Protein AF-A0A7S1C193-F1 (afdb_monomer_lite)

Radius of gyration: 53.19 Å; chains: 1; bounding box: 108×64×174 Å

Organism: NCBI:txid1486930

Foldseek 3Di:
DDDDDDDDDDDDDDDDDDDDPDDPVVVVVVVVVVVVVVVVVVVVVVVVVVVVVVVVVVVVVVVVVVVVVVVVVVVVVVVVVVVVVVVVVVVVVVVVVVVLVVLCCVFPVVVVVVLLVVVVVVDDPVNVVVVVVVLVVLVVVQCPDPVHDDPPDDPVVRHDPCVVVVPPDDDDDDPIVNVVCCQQVVVVVVVCVVPVVCNVVVVVVPTDRDDDPPVVVPPVVVCDDPVNPDPVPDDDPDPVVVVVVCVVPPDPDPPPVPPQPDDPVSVCVVPVPPDDDDDDPPPPPVPDPPDDDPDDDDDDDDDDDDDDD

InterPro domains:
  IPR040046 Protein FAM228 [PF28229] (58-194)
  IPR040046 Protein FAM228 [PTHR28584] (50-278)

Sequence (309 aa):
TRRSPKGKTARPGAGGGAGGSVSADARSKDRHRKFLAKRAEEQEAARLALKEKIVARKRAKDLEFETMYRNLVDGHELTNRVTAMLDMFEAQDKARAEERFNDWEAEVFMPIAKGISKKLTAKSHSEIVKERNADYEKFLAQTNNTAGLFLDIVHTEDYDPFEGARRVVKVKTDPRKDPIKRVITKTEDEKCMIDPSVRKSLAAMRGGRETLDVKMWHTGKIESTPHGHFAAMMQDPTPAEVEKAAKMTASRIPLDHYNIARGAEALLSEYPAGKRTVGQIRERIIADGGKPPPATARSTHAPPPGPES

pLDDT: mean 73.44, std 17.9, range [35.12, 97.44]

Secondary structure (DSSP, 8-state):
----------PPP----------HHHHHHHHHHHHHHHHHHHHHHHHHHHHHHHHHHHHHHHHHHHHHHHHHHHHHHHHHHHHHHHHHHHHHHHHHHHHHHHHHIIIIIHHHHHHHHHHHHHS-HHHHHHHHHHHHHHHHHHHTSTT---SSS--TTT--TTHHHHTS---PPPS---TTTHHHHHHHHHHHHH-TTHHHHHHHS-SS--PPPHHHHHSSGGGGSTT--STTTSPPPPHHHHHHHHHHH--SS---TT----SHHHHHHHSPPP-------SSHHHHS-S-PPP-------PPPPPP--

Structure (mmCIF, N/CA/C/O backbone):
data_AF-A0A7S1C193-F1
#
_entry.id   AF-A0A7S1C193-F1
#
loop_
_atom_site.group_PDB
_atom_site.id
_atom_site.type_symbol
_atom_site.label_atom_id
_atom_site.label_alt_id
_atom_site.label_comp_id
_atom_site.label_asym_id
_atom_site.label_entity_id
_atom_site.label_seq_id
_atom_site.pdbx_PDB_ins_code
_atom_site.Cartn_x
_atom_site.Cartn_y
_atom_site.Cartn_z
_atom_site.occupancy
_atom_site.B_iso_or_equiv
_atom_site.auth_seq_id
_atom_site.auth_comp_id
_atom_site.auth_asym_id
_atom_site.auth_atom_id
_atom_site.pdbx_PDB_model_num
ATOM 1 N N . THR A 1 1 ? 44.950 -23.293 -56.508 1.00 48.78 1 THR A N 1
ATOM 2 C CA . THR A 1 1 ? 44.420 -24.312 -57.443 1.00 48.78 1 THR A CA 1
ATOM 3 C C . THR A 1 1 ? 43.659 -23.656 -58.588 1.00 48.78 1 THR A C 1
ATOM 5 O O . THR A 1 1 ? 42.480 -23.384 -58.441 1.00 48.78 1 THR A O 1
ATOM 8 N N . ARG A 1 2 ? 44.303 -23.397 -59.737 1.00 41.84 2 ARG A N 1
ATOM 9 C CA . ARG A 1 2 ? 43.682 -23.516 -61.076 1.00 41.84 2 ARG A CA 1
ATOM 10 C C . ARG A 1 2 ? 44.726 -23.297 -62.175 1.00 41.84 2 ARG A C 1
ATOM 12 O O . ARG A 1 2 ? 45.496 -22.347 -62.134 1.00 41.84 2 ARG A O 1
ATOM 19 N N . ARG A 1 3 ? 44.759 -24.252 -63.102 1.00 38.75 3 ARG A N 1
ATOM 20 C CA . ARG A 1 3 ? 45.638 -24.381 -64.270 1.00 38.75 3 ARG A CA 1
ATOM 21 C C . ARG A 1 3 ? 45.075 -23.616 -65.482 1.00 38.75 3 ARG A C 1
ATOM 23 O O . ARG A 1 3 ? 43.878 -23.722 -65.704 1.00 38.75 3 ARG A O 1
ATOM 30 N N . SER A 1 4 ? 45.992 -23.057 -66.293 1.00 41.69 4 SER A N 1
ATOM 31 C CA . SER A 1 4 ? 46.049 -23.052 -67.784 1.00 41.69 4 SER A CA 1
ATOM 32 C C . SER A 1 4 ? 44.939 -22.334 -68.600 1.00 41.69 4 SER A C 1
ATOM 34 O O . SER A 1 4 ? 43.817 -22.253 -68.120 1.00 41.69 4 SER A O 1
ATOM 36 N N . PRO A 1 5 ? 45.222 -21.810 -69.829 1.00 54.56 5 PRO A N 1
ATOM 37 C CA . PRO A 1 5 ? 45.993 -22.480 -70.887 1.00 54.56 5 PRO A CA 1
ATOM 38 C C . PRO A 1 5 ? 47.090 -21.688 -71.621 1.00 54.56 5 PRO A C 1
ATOM 40 O O . PRO A 1 5 ? 47.136 -20.465 -71.676 1.00 54.56 5 PRO A O 1
ATOM 43 N N . LYS A 1 6 ? 47.983 -22.495 -72.210 1.00 48.97 6 LYS A N 1
ATOM 44 C CA . LYS A 1 6 ? 49.002 -22.152 -73.202 1.00 48.97 6 LYS A CA 1
ATOM 45 C C . LYS A 1 6 ? 48.324 -21.746 -74.517 1.00 48.97 6 LYS A C 1
ATOM 47 O O . LYS A 1 6 ? 47.577 -22.546 -75.072 1.00 48.97 6 LYS A O 1
ATOM 52 N N . GLY A 1 7 ? 48.663 -20.573 -75.044 1.00 40.12 7 GLY A N 1
ATOM 53 C CA . GLY A 1 7 ? 48.390 -20.173 -76.426 1.00 40.12 7 GLY A CA 1
ATOM 54 C C . GLY A 1 7 ? 49.693 -20.101 -77.223 1.00 40.12 7 GLY A C 1
ATOM 55 O O . GLY A 1 7 ? 50.550 -19.272 -76.935 1.00 40.12 7 GLY A O 1
ATOM 56 N N . LYS A 1 8 ? 49.854 -21.004 -78.197 1.00 48.84 8 LYS A N 1
ATOM 57 C CA . LYS A 1 8 ? 50.822 -20.914 -79.301 1.00 48.84 8 LYS A CA 1
ATOM 58 C C . LYS A 1 8 ? 50.207 -20.034 -80.391 1.00 48.84 8 LYS A C 1
ATOM 60 O O . LYS A 1 8 ? 49.143 -20.412 -80.856 1.00 48.84 8 LYS A O 1
ATOM 65 N N . THR A 1 9 ? 50.908 -19.017 -80.896 1.00 44.62 9 THR A N 1
ATOM 66 C CA . THR A 1 9 ? 50.732 -18.527 -82.280 1.00 44.62 9 THR A CA 1
ATOM 67 C C . THR A 1 9 ? 51.966 -17.764 -82.775 1.00 44.62 9 THR A C 1
ATOM 69 O O . THR A 1 9 ? 52.400 -16.804 -82.152 1.00 44.62 9 THR A O 1
ATOM 72 N N . ALA A 1 10 ? 52.463 -18.223 -83.926 1.00 40.47 10 ALA A N 1
ATOM 73 C CA . ALA A 1 10 ? 53.078 -17.480 -85.029 1.00 40.47 10 ALA A CA 1
ATOM 74 C C . ALA A 1 10 ? 54.321 -16.589 -84.790 1.00 40.47 10 ALA A C 1
ATOM 76 O O . ALA A 1 10 ? 54.253 -15.446 -84.351 1.00 40.47 10 ALA A O 1
ATOM 77 N N . ARG A 1 11 ? 55.457 -17.106 -85.278 1.00 45.12 11 ARG A N 1
ATOM 78 C CA . ARG A 1 11 ? 56.572 -16.347 -85.871 1.00 45.12 11 ARG A CA 1
ATOM 79 C C . ARG A 1 11 ? 56.056 -15.510 -87.061 1.00 45.12 11 ARG A C 1
ATOM 81 O O . ARG A 1 11 ? 55.467 -16.117 -87.956 1.00 45.12 11 ARG A O 1
ATOM 88 N N . PRO A 1 12 ? 56.348 -14.203 -87.162 1.00 45.34 12 PRO A N 1
ATOM 89 C CA . PRO A 1 12 ? 56.353 -13.499 -88.433 1.00 45.34 12 PRO A CA 1
ATOM 90 C C . PRO A 1 12 ? 57.776 -13.390 -88.989 1.00 45.34 12 PRO A C 1
ATOM 92 O O . PRO A 1 12 ? 58.771 -13.402 -88.260 1.00 45.34 12 PRO A O 1
ATOM 95 N N . GLY A 1 13 ? 57.828 -13.366 -90.316 1.00 39.41 13 GLY A N 1
ATOM 96 C CA . GLY A 1 13 ? 59.018 -13.494 -91.136 1.00 39.41 13 GLY A CA 1
ATOM 97 C C . GLY A 1 13 ? 60.018 -12.355 -90.980 1.00 39.41 13 GLY A C 1
ATOM 98 O O . GLY A 1 13 ? 59.686 -11.218 -90.648 1.00 39.41 13 GLY A O 1
ATOM 99 N N . ALA A 1 14 ? 61.263 -12.711 -91.278 1.00 44.53 14 ALA A N 1
ATOM 100 C CA . ALA A 1 14 ? 62.325 -11.787 -91.606 1.00 44.53 14 ALA A CA 1
ATOM 101 C C . ALA A 1 14 ? 61.912 -10.957 -92.832 1.00 44.53 14 ALA A C 1
ATOM 103 O O . ALA A 1 14 ? 61.764 -11.488 -93.929 1.00 44.53 14 ALA A O 1
ATOM 104 N N . GLY A 1 15 ? 61.720 -9.658 -92.619 1.00 38.06 15 GLY A N 1
ATOM 105 C CA . GLY A 1 15 ? 61.607 -8.649 -93.661 1.00 38.06 15 GLY A CA 1
ATOM 106 C C . GLY A 1 15 ? 62.720 -7.635 -93.452 1.00 38.06 15 GLY A C 1
ATOM 107 O O . GLY A 1 15 ? 62.671 -6.843 -92.514 1.00 38.06 15 GLY A O 1
ATOM 108 N N . GLY A 1 16 ? 63.751 -7.715 -94.292 1.00 41.59 16 GLY A N 1
ATOM 109 C CA . GLY A 1 16 ? 64.777 -6.691 -94.399 1.00 41.59 16 GLY A CA 1
ATOM 110 C C . GLY A 1 16 ? 64.162 -5.405 -94.943 1.00 41.59 16 GLY A C 1
ATOM 111 O O . GLY A 1 16 ? 63.522 -5.412 -95.989 1.00 41.59 16 GLY A O 1
ATOM 112 N N . GLY A 1 17 ? 64.361 -4.311 -94.217 1.00 35.12 17 GLY A N 1
ATOM 113 C CA . GLY A 1 17 ? 63.990 -2.965 -94.626 1.00 35.12 17 GLY A CA 1
ATOM 114 C C . GLY A 1 17 ? 65.049 -2.002 -94.116 1.00 35.12 17 GLY A C 1
ATOM 115 O O . GLY A 1 17 ? 65.175 -1.785 -92.912 1.00 35.12 17 GLY A O 1
ATOM 116 N N . ALA A 1 18 ? 65.855 -1.495 -95.043 1.00 42.09 18 ALA A N 1
ATOM 117 C CA . ALA A 1 18 ? 66.849 -0.463 -94.814 1.00 42.09 18 ALA A CA 1
ATOM 118 C C . ALA A 1 18 ? 66.186 0.826 -94.295 1.00 42.09 18 ALA A C 1
ATOM 120 O O . ALA A 1 18 ? 65.171 1.261 -94.834 1.00 42.09 18 ALA A O 1
ATOM 121 N N . GLY A 1 19 ? 66.777 1.451 -93.272 1.00 36.44 19 GLY A N 1
ATOM 122 C CA . GLY A 1 19 ? 66.378 2.789 -92.829 1.00 36.44 19 GLY A CA 1
ATOM 123 C C . GLY A 1 19 ? 66.817 3.138 -91.407 1.00 36.44 19 GLY A C 1
ATOM 124 O O . GLY A 1 19 ? 66.186 2.727 -90.440 1.00 36.44 19 GLY A O 1
ATOM 125 N N . GLY A 1 20 ? 67.870 3.951 -91.284 1.00 39.88 20 GLY A N 1
ATOM 126 C CA . GLY A 1 20 ? 68.131 4.790 -90.106 1.00 39.88 20 GLY A CA 1
ATOM 127 C C . GLY A 1 20 ? 68.924 4.152 -88.959 1.00 39.88 20 GLY A C 1
ATOM 128 O O . GLY A 1 20 ? 68.366 3.645 -87.983 1.00 39.88 20 GLY A O 1
ATOM 129 N N . SER A 1 21 ? 70.253 4.269 -89.010 1.00 43.75 21 SER A N 1
ATOM 130 C CA . SER A 1 21 ? 71.152 4.018 -87.879 1.00 43.75 21 SER A CA 1
ATOM 131 C C . SER A 1 21 ? 71.000 5.101 -86.801 1.00 43.75 21 SER A C 1
ATOM 133 O O . SER A 1 21 ? 71.773 6.052 -86.732 1.00 43.75 21 SER A O 1
ATOM 135 N N . VAL A 1 22 ? 70.006 4.953 -85.929 1.00 54.41 22 VAL A N 1
ATOM 136 C CA . VAL A 1 22 ? 69.995 5.642 -84.631 1.00 54.41 22 VAL A CA 1
ATOM 137 C C . VAL A 1 22 ? 70.781 4.771 -83.643 1.00 54.41 22 VAL A C 1
ATOM 139 O O . VAL A 1 22 ? 70.453 3.589 -83.488 1.00 54.41 22 VAL A O 1
ATOM 142 N N . SER A 1 23 ? 71.830 5.328 -83.026 1.00 58.53 23 SER A N 1
ATOM 143 C CA . SER A 1 23 ? 72.816 4.606 -82.202 1.00 58.53 23 SER A CA 1
ATOM 144 C C . SER A 1 23 ? 72.177 3.741 -81.099 1.00 58.53 23 SER A C 1
ATOM 146 O O . SER A 1 23 ? 71.135 4.085 -80.534 1.00 58.53 23 SER A O 1
ATOM 148 N N . ALA A 1 24 ? 72.794 2.599 -80.770 1.00 61.03 24 ALA A N 1
ATOM 149 C CA . ALA A 1 24 ? 72.318 1.691 -79.716 1.00 61.03 24 ALA A CA 1
ATOM 150 C C . ALA A 1 24 ? 72.144 2.402 -78.355 1.00 61.03 24 ALA A C 1
ATOM 152 O O . ALA A 1 24 ? 71.193 2.117 -77.621 1.00 61.03 24 ALA A O 1
ATOM 153 N N . ASP A 1 25 ? 72.982 3.406 -78.082 1.00 64.88 25 ASP A N 1
ATOM 154 C CA . ASP A 1 25 ? 72.883 4.286 -76.914 1.00 64.88 25 ASP A CA 1
ATOM 155 C C . ASP A 1 25 ? 71.602 5.119 -76.884 1.00 64.88 25 ASP A C 1
ATOM 157 O O . ASP A 1 25 ? 71.003 5.290 -75.822 1.00 64.88 25 ASP A O 1
ATOM 161 N N . ALA A 1 26 ? 71.124 5.609 -78.030 1.00 67.88 26 ALA A N 1
ATOM 162 C CA . ALA A 1 26 ? 69.873 6.360 -78.094 1.00 67.88 26 ALA A CA 1
ATOM 163 C C . ALA A 1 26 ? 68.659 5.470 -77.773 1.00 67.88 26 ALA A C 1
ATOM 165 O O . ALA A 1 26 ? 67.736 5.900 -77.081 1.00 67.88 26 ALA A O 1
ATOM 166 N N . ARG A 1 27 ? 68.682 4.196 -78.194 1.00 71.56 27 ARG A N 1
ATOM 167 C CA . ARG A 1 27 ? 67.630 3.216 -77.858 1.00 71.56 27 ARG A CA 1
ATOM 168 C C . ARG A 1 27 ? 67.675 2.812 -76.382 1.00 71.56 27 ARG A C 1
ATOM 170 O O . ARG A 1 27 ? 66.620 2.629 -75.777 1.00 71.56 27 ARG A O 1
ATOM 177 N N . SER A 1 28 ? 68.869 2.692 -75.799 1.00 73.25 28 SER A N 1
ATOM 178 C CA . SER A 1 28 ? 69.060 2.422 -74.366 1.00 73.25 28 SER A CA 1
ATOM 179 C C . SER A 1 28 ? 68.541 3.578 -73.500 1.00 73.25 28 SER A C 1
ATOM 181 O O . SER A 1 28 ? 67.740 3.365 -72.587 1.00 73.25 28 SER A O 1
ATOM 183 N N . LYS A 1 29 ? 68.889 4.821 -73.861 1.00 78.31 29 LYS A N 1
ATOM 184 C CA . LYS A 1 29 ? 68.412 6.039 -73.186 1.00 78.31 29 LYS A CA 1
ATOM 185 C C . LYS A 1 29 ? 66.894 6.207 -73.283 1.00 78.31 29 LYS A C 1
ATOM 187 O O . LYS A 1 29 ? 66.260 6.527 -72.281 1.00 78.31 29 LYS A O 1
ATOM 192 N N . ASP A 1 30 ? 66.286 5.932 -74.439 1.00 77.69 30 ASP A N 1
ATOM 193 C CA . ASP A 1 30 ? 64.826 6.012 -74.590 1.00 77.69 30 ASP A CA 1
ATOM 194 C C . ASP A 1 30 ? 64.087 4.925 -73.785 1.00 77.69 30 ASP A C 1
ATOM 196 O O . ASP A 1 30 ? 63.060 5.203 -73.162 1.00 77.69 30 ASP A O 1
ATOM 200 N N . ARG A 1 31 ? 64.634 3.700 -73.706 1.00 79.75 31 ARG A N 1
ATOM 201 C CA . ARG A 1 31 ? 64.101 2.636 -72.831 1.00 79.75 31 ARG A CA 1
ATOM 202 C C . ARG A 1 31 ? 64.209 3.004 -71.354 1.00 79.75 31 ARG A C 1
ATOM 204 O O . ARG A 1 31 ? 63.249 2.803 -70.616 1.00 79.75 31 ARG A O 1
ATOM 211 N N . HIS A 1 32 ? 65.341 3.565 -70.933 1.00 80.94 32 HIS A N 1
ATOM 212 C CA . HIS A 1 32 ? 65.538 4.014 -69.557 1.00 80.94 32 HIS A CA 1
ATOM 213 C C . HIS A 1 32 ? 64.576 5.152 -69.190 1.00 80.94 32 HIS A C 1
ATOM 215 O O . HIS A 1 32 ? 63.925 5.095 -68.150 1.00 80.94 32 HIS A O 1
ATOM 221 N N . ARG A 1 33 ? 64.384 6.127 -70.089 1.00 82.38 33 ARG A N 1
ATOM 222 C CA . ARG A 1 33 ? 63.401 7.208 -69.923 1.00 82.38 33 ARG A CA 1
ATOM 223 C C . ARG A 1 33 ? 61.974 6.673 -69.785 1.00 82.38 33 ARG A C 1
ATOM 225 O O . ARG A 1 33 ? 61.258 7.089 -68.882 1.00 82.38 33 ARG A O 1
ATOM 232 N N . LYS A 1 34 ? 61.572 5.724 -70.636 1.00 83.88 34 LYS A N 1
ATOM 233 C CA . LYS A 1 34 ? 60.253 5.071 -70.558 1.00 83.88 34 LYS A CA 1
ATOM 234 C C . LYS A 1 34 ? 60.075 4.266 -69.271 1.00 83.88 34 LYS A C 1
ATOM 236 O O . LYS A 1 34 ? 58.996 4.287 -68.690 1.00 83.88 34 LYS A O 1
ATOM 241 N N . PHE A 1 35 ? 61.122 3.592 -68.801 1.00 83.69 35 PHE A N 1
ATOM 242 C CA . PHE A 1 35 ? 61.096 2.857 -67.538 1.00 83.69 35 PHE A CA 1
ATOM 243 C C . PHE A 1 35 ? 60.945 3.790 -66.328 1.00 83.69 35 PHE A C 1
ATOM 245 O O . PHE A 1 35 ? 60.129 3.520 -65.451 1.00 83.69 35 PHE A O 1
ATOM 252 N N . LEU A 1 36 ? 61.673 4.912 -66.298 1.00 84.81 36 LEU A N 1
ATOM 253 C CA . LEU A 1 36 ? 61.540 5.925 -65.247 1.00 84.81 36 LEU A CA 1
ATOM 254 C C . LEU A 1 36 ? 60.164 6.599 -65.266 1.00 84.81 36 LEU A C 1
ATOM 256 O O . LEU A 1 36 ? 59.561 6.753 -64.209 1.00 84.81 36 LEU A O 1
ATOM 260 N N . ALA A 1 37 ? 59.646 6.940 -66.449 1.00 85.62 37 ALA A N 1
ATOM 261 C CA . ALA A 1 37 ? 58.306 7.503 -66.598 1.00 85.62 37 ALA A CA 1
ATOM 262 C C . ALA A 1 37 ? 57.225 6.529 -66.100 1.00 85.62 37 ALA A C 1
ATOM 264 O O . ALA A 1 37 ? 56.379 6.914 -65.300 1.00 85.62 37 ALA A O 1
ATOM 265 N N . LYS A 1 38 ? 57.315 5.247 -66.481 1.00 86.38 38 LYS A N 1
ATOM 266 C CA . LYS A 1 38 ? 56.400 4.201 -66.005 1.00 86.38 38 LYS A CA 1
ATOM 267 C C . LYS A 1 38 ? 56.484 4.005 -64.489 1.00 86.38 38 LYS A C 1
ATOM 269 O O . LYS A 1 38 ? 55.461 3.870 -63.831 1.00 86.38 38 LYS A O 1
ATOM 274 N N . ARG A 1 39 ? 57.689 4.045 -63.912 1.00 85.69 39 ARG A N 1
ATOM 275 C CA . ARG A 1 39 ? 57.883 3.948 -62.457 1.00 85.69 39 ARG A CA 1
ATOM 276 C C . ARG A 1 39 ? 57.318 5.166 -61.718 1.00 85.69 39 ARG A C 1
ATOM 278 O O . ARG A 1 39 ? 56.787 5.004 -60.626 1.00 85.69 39 ARG A O 1
ATOM 285 N N . ALA A 1 40 ? 57.420 6.362 -62.297 1.00 85.31 40 ALA A N 1
ATOM 286 C CA . ALA A 1 40 ? 56.832 7.578 -61.735 1.00 85.31 40 ALA A CA 1
ATOM 287 C C . ALA A 1 40 ? 55.294 7.535 -61.779 1.00 85.31 40 ALA A C 1
ATOM 289 O O . ALA A 1 40 ? 54.641 7.871 -60.795 1.00 85.31 40 ALA A O 1
ATOM 290 N N . GLU A 1 41 ? 54.718 7.049 -62.881 1.00 86.06 41 GLU A N 1
ATOM 291 C CA . GLU A 1 41 ? 53.273 6.834 -63.025 1.00 86.06 41 GLU A CA 1
ATOM 292 C C . GLU A 1 41 ? 52.753 5.783 -62.030 1.00 86.06 41 GLU A C 1
ATOM 294 O O . GLU A 1 41 ? 51.766 6.018 -61.335 1.00 86.06 41 GLU A O 1
ATOM 299 N N . GLU A 1 42 ? 53.469 4.665 -61.871 1.00 86.00 42 GLU A N 1
ATOM 300 C CA . GLU A 1 42 ? 53.163 3.638 -60.868 1.00 86.00 42 GLU A CA 1
ATOM 301 C C . GLU A 1 42 ? 53.262 4.181 -59.429 1.00 86.00 42 GLU A C 1
ATOM 303 O O . GLU A 1 42 ? 52.441 3.832 -58.579 1.00 86.00 42 GLU A O 1
ATOM 308 N N . GLN A 1 43 ? 54.227 5.065 -59.143 1.00 84.19 43 GLN A N 1
ATOM 309 C CA . GLN A 1 43 ? 54.366 5.710 -57.832 1.00 84.19 43 GLN A CA 1
ATOM 310 C C . GLN A 1 43 ? 53.232 6.698 -57.537 1.00 84.19 43 GLN A C 1
ATOM 312 O O . GLN A 1 43 ? 52.703 6.692 -56.423 1.00 84.19 43 GLN A O 1
ATOM 317 N N . GLU A 1 44 ? 52.818 7.514 -58.507 1.00 86.25 44 GLU A N 1
ATOM 318 C CA . GLU A 1 44 ? 51.672 8.413 -58.328 1.00 86.25 44 GLU A CA 1
ATOM 319 C C . GLU A 1 44 ? 50.357 7.631 -58.217 1.00 86.25 44 GLU A C 1
ATOM 321 O O . GLU A 1 44 ? 49.551 7.929 -57.333 1.00 86.25 44 GLU A O 1
ATOM 326 N N . ALA A 1 45 ? 50.168 6.565 -59.004 1.00 88.12 45 ALA A N 1
ATOM 327 C CA . ALA A 1 45 ? 49.016 5.672 -58.874 1.00 88.12 45 ALA A CA 1
ATOM 328 C C . ALA A 1 45 ? 48.964 5.002 -57.488 1.00 88.12 45 ALA A C 1
ATOM 330 O O . ALA A 1 45 ? 47.914 4.985 -56.840 1.00 88.12 45 ALA A O 1
ATOM 331 N N . ALA A 1 46 ? 50.102 4.521 -56.974 1.00 87.31 46 ALA A N 1
ATOM 332 C CA . ALA A 1 46 ? 50.196 3.972 -55.621 1.00 87.31 46 ALA A CA 1
ATOM 333 C C . ALA A 1 46 ? 49.898 5.029 -54.541 1.00 87.31 46 ALA A C 1
ATOM 335 O O . ALA A 1 46 ? 49.240 4.729 -53.540 1.00 87.31 46 ALA A O 1
ATOM 336 N N . ARG A 1 47 ? 50.334 6.279 -54.745 1.00 88.19 47 ARG A N 1
ATOM 337 C CA . ARG A 1 47 ? 50.085 7.392 -53.818 1.00 88.19 47 ARG A CA 1
ATOM 338 C C . ARG A 1 47 ? 48.612 7.800 -53.791 1.00 88.19 47 ARG A C 1
ATOM 340 O O . ARG A 1 47 ? 48.077 8.045 -52.709 1.00 88.19 47 ARG A O 1
ATOM 347 N N . LEU A 1 48 ? 47.950 7.843 -54.946 1.00 89.88 48 LEU A N 1
ATOM 348 C CA . LEU A 1 48 ? 46.510 8.094 -55.046 1.00 89.88 48 LEU A CA 1
ATOM 349 C C . LEU A 1 48 ? 45.704 6.967 -54.387 1.00 89.88 48 LEU A C 1
ATOM 351 O O . LEU A 1 48 ? 44.857 7.251 -53.541 1.00 89.88 48 LEU A O 1
ATOM 355 N N . ALA A 1 49 ? 46.049 5.704 -54.655 1.00 90.69 49 ALA A N 1
ATOM 356 C CA . ALA A 1 49 ? 45.401 4.551 -54.028 1.00 90.69 49 ALA A CA 1
ATOM 357 C C . ALA A 1 49 ? 45.577 4.530 -52.497 1.00 90.69 49 ALA A C 1
ATOM 359 O O . ALA A 1 49 ? 44.666 4.144 -51.763 1.00 90.69 49 ALA A O 1
ATOM 360 N N . LEU A 1 50 ? 46.733 4.962 -51.978 1.00 89.81 50 LEU A N 1
ATOM 361 C CA . LEU A 1 50 ? 46.950 5.078 -50.534 1.00 89.81 50 LEU A CA 1
ATOM 362 C C . LEU A 1 50 ? 46.092 6.191 -49.919 1.00 89.81 50 LEU A C 1
ATOM 364 O O . LEU A 1 50 ? 45.486 5.980 -48.868 1.00 89.81 50 LEU A O 1
ATOM 368 N N . LYS A 1 51 ? 46.011 7.358 -50.571 1.00 92.56 51 LYS A N 1
ATOM 369 C CA . LYS A 1 51 ? 45.145 8.463 -50.129 1.00 92.56 51 LYS A CA 1
ATOM 370 C C . LYS A 1 51 ? 43.682 8.032 -50.092 1.00 92.56 51 LYS A C 1
ATOM 372 O O . LYS A 1 51 ? 43.010 8.275 -49.094 1.00 92.56 51 LYS A O 1
ATOM 377 N N . GLU A 1 52 ? 43.218 7.334 -51.123 1.00 92.31 52 GLU A N 1
ATOM 378 C CA . GLU A 1 52 ? 41.857 6.804 -51.185 1.00 92.31 52 GLU A CA 1
ATOM 379 C C . GLU A 1 52 ? 41.588 5.797 -50.059 1.00 92.31 52 GLU A C 1
ATOM 381 O O . GLU A 1 52 ? 40.591 5.921 -49.353 1.00 92.31 52 GLU A O 1
ATOM 386 N N . LYS A 1 53 ? 42.521 4.872 -49.789 1.00 91.81 53 LYS A N 1
ATOM 387 C CA . LYS A 1 53 ? 42.418 3.933 -48.656 1.00 91.81 53 LYS A CA 1
ATOM 388 C C . LYS A 1 53 ? 42.372 4.636 -47.299 1.00 91.81 53 LYS A C 1
ATOM 390 O O . LYS A 1 53 ? 41.639 4.200 -46.413 1.00 91.81 53 LYS A O 1
ATOM 395 N N . ILE A 1 54 ? 43.140 5.711 -47.114 1.00 92.19 54 ILE A N 1
ATOM 396 C CA . ILE A 1 54 ? 43.116 6.506 -45.878 1.00 92.19 54 ILE A CA 1
ATOM 397 C C . ILE A 1 54 ? 41.762 7.203 -45.723 1.00 92.19 54 ILE A C 1
ATOM 399 O O . ILE A 1 54 ? 41.187 7.165 -44.637 1.00 92.19 54 ILE A O 1
ATOM 403 N N . VAL A 1 55 ? 41.232 7.800 -46.795 1.00 94.25 55 VAL A N 1
ATOM 404 C CA . VAL A 1 55 ? 39.913 8.451 -46.786 1.00 94.25 55 VAL A CA 1
ATOM 405 C C . VAL A 1 55 ? 38.802 7.432 -46.537 1.00 94.25 55 VAL A C 1
ATOM 407 O O . VAL A 1 55 ? 37.946 7.672 -45.692 1.00 94.25 55 VAL A O 1
ATOM 410 N N . ALA A 1 56 ? 38.842 6.272 -47.194 1.00 92.81 56 ALA A N 1
ATOM 411 C CA . ALA A 1 56 ? 37.879 5.194 -46.987 1.00 92.81 56 ALA A CA 1
ATOM 412 C C . ALA A 1 56 ? 37.908 4.676 -45.542 1.00 92.81 56 ALA A C 1
ATOM 414 O O . ALA A 1 56 ? 36.859 4.507 -44.928 1.00 92.81 56 ALA A O 1
ATOM 415 N N . ARG A 1 57 ? 39.102 4.498 -44.958 1.00 93.06 57 ARG A N 1
ATOM 416 C CA . ARG A 1 57 ? 39.245 4.092 -43.553 1.00 93.06 57 ARG A CA 1
ATOM 417 C C . ARG A 1 57 ? 38.727 5.158 -42.584 1.00 93.06 57 ARG A C 1
ATOM 419 O O . ARG A 1 57 ? 38.141 4.793 -41.574 1.00 93.06 57 ARG A O 1
ATOM 426 N N . LYS A 1 58 ? 38.947 6.448 -42.864 1.00 93.75 58 LYS A N 1
ATOM 427 C CA . LYS A 1 58 ? 38.382 7.542 -42.056 1.00 93.75 58 LYS A CA 1
ATOM 428 C C . LYS A 1 58 ? 36.857 7.523 -42.111 1.00 93.75 58 LYS A C 1
ATOM 430 O O . LYS A 1 58 ? 36.239 7.406 -41.069 1.00 93.75 58 LYS A O 1
ATOM 435 N N . ARG A 1 59 ? 36.278 7.463 -43.315 1.00 94.12 59 ARG A N 1
ATOM 436 C CA . ARG A 1 59 ? 34.822 7.362 -43.504 1.00 94.12 59 ARG A CA 1
ATOM 437 C C . ARG A 1 59 ? 34.212 6.156 -42.793 1.00 94.12 59 ARG A C 1
ATOM 439 O O . ARG A 1 59 ? 33.154 6.289 -42.199 1.00 94.12 59 ARG A O 1
ATOM 446 N N . ALA A 1 60 ? 34.874 4.998 -42.836 1.00 94.62 60 ALA A N 1
ATOM 447 C CA . ALA A 1 60 ? 34.410 3.810 -42.121 1.00 94.62 60 ALA A CA 1
ATOM 448 C C . ALA A 1 60 ? 34.368 4.044 -40.602 1.00 94.62 60 ALA A C 1
ATOM 450 O O . ALA A 1 60 ? 33.361 3.748 -39.972 1.00 94.62 60 ALA A O 1
ATOM 451 N N . LYS A 1 61 ? 35.421 4.646 -40.033 1.00 94.94 61 LYS A N 1
ATOM 452 C CA . LYS A 1 61 ? 35.466 4.994 -38.605 1.00 94.94 61 LYS A CA 1
ATOM 453 C C . LYS A 1 61 ? 34.448 6.062 -38.218 1.00 94.94 61 LYS A C 1
ATOM 455 O O . LYS A 1 61 ? 33.859 5.961 -37.150 1.00 94.94 61 LYS A O 1
ATOM 460 N N . ASP A 1 62 ? 34.249 7.066 -39.066 1.00 94.62 62 ASP A N 1
ATOM 461 C CA . ASP A 1 62 ? 33.267 8.126 -38.825 1.00 94.62 62 ASP A CA 1
ATOM 462 C C . ASP A 1 62 ? 31.846 7.539 -38.831 1.00 94.62 62 ASP A C 1
ATOM 464 O O . ASP A 1 62 ? 31.050 7.847 -37.952 1.00 94.62 62 ASP A O 1
ATOM 468 N N . LEU A 1 63 ? 31.555 6.608 -39.747 1.00 95.62 63 LEU A N 1
ATOM 469 C CA . LEU A 1 63 ? 30.272 5.904 -39.798 1.00 95.62 63 LEU A CA 1
ATOM 470 C C . LEU A 1 63 ? 30.071 4.992 -38.579 1.00 95.62 63 LEU A C 1
ATOM 472 O O . LEU A 1 63 ? 29.003 5.009 -37.973 1.00 95.62 63 LEU A O 1
ATOM 476 N N . GLU A 1 64 ? 31.096 4.237 -38.174 1.00 95.12 64 GLU A N 1
ATOM 477 C CA . GLU A 1 64 ? 31.069 3.459 -36.927 1.00 95.12 64 GLU A CA 1
ATOM 478 C C . GLU A 1 64 ? 30.803 4.366 -35.715 1.00 95.12 64 GLU A C 1
ATOM 480 O O . GLU A 1 64 ? 29.934 4.066 -34.894 1.00 95.12 64 GLU A O 1
ATOM 485 N N . PHE A 1 65 ? 31.486 5.508 -35.625 1.00 96.81 65 PHE A N 1
ATOM 486 C CA . PHE A 1 65 ? 31.269 6.485 -34.562 1.00 96.81 65 PHE A CA 1
ATOM 487 C C . PHE A 1 65 ? 29.840 7.034 -34.570 1.00 96.81 65 PHE A C 1
ATOM 489 O O . PHE A 1 65 ? 29.197 7.046 -33.524 1.00 96.81 65 PHE A O 1
ATOM 496 N N . GLU A 1 66 ? 29.310 7.424 -35.731 1.00 96.25 66 GLU A N 1
ATOM 497 C CA . GLU A 1 66 ? 27.930 7.896 -35.850 1.00 96.25 66 GLU A CA 1
ATOM 498 C C . GLU A 1 66 ? 26.921 6.838 -35.398 1.00 96.25 66 GLU A C 1
ATOM 500 O O . GLU A 1 66 ? 25.970 7.167 -34.692 1.00 96.25 66 GLU A O 1
ATOM 505 N N . THR A 1 67 ? 27.124 5.567 -35.759 1.00 96.00 67 THR A N 1
ATOM 506 C CA . THR A 1 67 ? 26.225 4.488 -35.319 1.00 96.00 67 THR A CA 1
ATOM 507 C C . THR A 1 67 ? 26.271 4.286 -33.806 1.00 96.00 67 THR A C 1
ATOM 509 O O . THR A 1 67 ? 25.223 4.219 -33.168 1.00 96.00 67 THR A O 1
ATOM 512 N N . MET A 1 68 ? 27.467 4.255 -33.209 1.00 94.62 68 MET A N 1
ATOM 513 C CA . MET A 1 68 ? 27.617 4.138 -31.757 1.00 94.62 68 MET A CA 1
ATOM 514 C C . MET A 1 68 ? 27.033 5.348 -31.025 1.00 94.62 68 MET A C 1
ATOM 516 O O . MET A 1 68 ? 26.381 5.184 -29.997 1.00 94.62 68 MET A O 1
ATOM 520 N N . TYR A 1 69 ? 27.231 6.553 -31.562 1.00 96.75 69 TYR A N 1
ATOM 521 C CA . TYR A 1 69 ? 26.700 7.781 -30.986 1.00 96.75 69 TYR A CA 1
ATOM 522 C C . TYR A 1 69 ? 25.170 7.807 -31.018 1.00 96.75 69 TYR A C 1
ATOM 524 O O . TYR A 1 69 ? 24.554 8.102 -29.998 1.00 96.75 69 TYR A O 1
ATOM 532 N N . ARG A 1 70 ? 24.548 7.427 -32.143 1.00 96.75 70 ARG A N 1
ATOM 533 C CA . ARG A 1 70 ? 23.083 7.305 -32.233 1.00 96.75 70 ARG A CA 1
ATOM 534 C C . ARG A 1 70 ? 22.544 6.309 -31.215 1.00 96.75 70 ARG A C 1
ATOM 536 O O . ARG A 1 70 ? 21.658 6.663 -30.454 1.00 96.75 70 ARG A O 1
ATOM 543 N N . ASN A 1 71 ? 23.155 5.130 -31.106 1.00 96.31 71 ASN A N 1
ATOM 544 C CA . ASN A 1 71 ? 22.745 4.135 -30.112 1.00 96.31 71 ASN A CA 1
ATOM 545 C C . ASN A 1 71 ? 22.841 4.667 -28.671 1.00 96.31 71 ASN A C 1
ATOM 547 O O . ASN A 1 71 ? 21.997 4.347 -27.836 1.00 96.31 71 ASN A O 1
ATOM 551 N N . LEU A 1 72 ? 23.863 5.474 -28.366 1.00 96.75 72 LEU A N 1
ATOM 552 C CA . LEU A 1 72 ? 24.016 6.092 -27.049 1.00 96.75 72 LEU A CA 1
ATOM 553 C C . LEU A 1 72 ? 22.918 7.129 -26.778 1.00 96.75 72 LEU A C 1
ATOM 555 O O . LEU A 1 72 ? 22.349 7.137 -25.687 1.00 96.75 72 LEU A O 1
ATOM 559 N N . VAL A 1 73 ? 22.613 7.980 -27.761 1.00 96.81 73 VAL A N 1
ATOM 560 C CA . VAL A 1 73 ? 21.537 8.980 -27.667 1.00 96.81 73 VAL A CA 1
ATOM 561 C C . VAL A 1 73 ? 20.183 8.291 -27.510 1.00 96.81 73 VAL A C 1
ATOM 563 O O . VAL A 1 73 ? 19.465 8.592 -26.560 1.00 96.81 73 VAL A O 1
ATOM 566 N N . ASP A 1 74 ? 19.883 7.297 -28.345 1.00 96.19 74 ASP A N 1
ATOM 567 C CA . ASP A 1 74 ? 18.645 6.517 -28.277 1.00 96.19 74 ASP A CA 1
ATOM 568 C C . ASP A 1 74 ? 18.499 5.818 -26.913 1.00 96.19 74 ASP A C 1
ATOM 570 O O . ASP A 1 74 ? 17.416 5.784 -26.322 1.00 96.19 74 ASP A O 1
ATOM 574 N N . GLY A 1 75 ? 19.606 5.295 -26.370 1.00 96.00 75 GLY A N 1
ATOM 575 C CA . GLY A 1 75 ? 19.654 4.705 -25.033 1.00 96.00 75 GLY A CA 1
ATOM 576 C C . GLY A 1 75 ? 19.377 5.722 -23.920 1.00 96.00 75 GLY A C 1
ATOM 577 O O . GLY A 1 75 ? 18.632 5.428 -22.980 1.00 96.00 75 GLY A O 1
ATOM 578 N N . HIS A 1 76 ? 19.916 6.937 -24.033 1.00 96.50 76 HIS A N 1
ATOM 579 C CA . HIS A 1 76 ? 19.642 8.021 -23.091 1.00 96.50 76 HIS A CA 1
ATOM 580 C C . HIS A 1 76 ? 18.180 8.483 -23.174 1.00 96.50 76 HIS A C 1
ATOM 582 O O . HIS A 1 76 ? 17.532 8.694 -22.149 1.00 96.50 76 HIS A O 1
ATOM 588 N N . GLU A 1 77 ? 17.619 8.599 -24.377 1.00 96.88 77 GLU A N 1
ATOM 589 C CA . GLU A 1 77 ? 16.209 8.941 -24.578 1.00 96.88 77 GLU A CA 1
ATOM 590 C C . GLU A 1 77 ? 15.265 7.865 -24.036 1.00 96.88 77 GLU A C 1
ATOM 592 O O . GLU A 1 77 ? 14.229 8.180 -23.447 1.00 96.88 77 GLU A O 1
ATOM 597 N N . LEU A 1 78 ? 15.604 6.586 -24.216 1.00 96.19 78 LEU A N 1
ATOM 598 C CA . LEU A 1 78 ? 14.860 5.486 -23.609 1.00 96.19 78 LEU A CA 1
ATOM 599 C C . LEU A 1 78 ? 14.908 5.575 -22.082 1.00 96.19 78 LEU A C 1
ATOM 601 O O . LEU A 1 78 ? 13.864 5.472 -21.441 1.00 96.19 78 LEU A O 1
ATOM 605 N N . THR A 1 79 ? 16.090 5.816 -21.514 1.00 96.94 79 THR A N 1
ATOM 606 C CA . THR A 1 79 ? 16.263 5.961 -20.062 1.00 96.94 79 THR A CA 1
ATOM 607 C C . THR A 1 79 ? 15.407 7.105 -19.529 1.00 96.94 79 THR A C 1
ATOM 609 O O . THR A 1 79 ? 14.610 6.888 -18.626 1.00 96.94 79 THR A O 1
ATOM 612 N N . ASN A 1 80 ? 15.462 8.282 -20.158 1.00 97.31 80 ASN A N 1
ATOM 613 C CA . ASN A 1 80 ? 14.642 9.434 -19.778 1.00 97.31 80 ASN A CA 1
ATOM 614 C C . ASN A 1 80 ? 13.139 9.132 -19.828 1.00 97.31 80 ASN A C 1
ATOM 616 O O . ASN A 1 80 ? 12.396 9.537 -18.937 1.00 97.31 80 ASN A O 1
ATOM 620 N N . ARG A 1 81 ? 12.678 8.411 -20.859 1.00 96.88 81 ARG A N 1
ATOM 621 C CA . ARG A 1 81 ? 11.270 8.002 -20.973 1.00 96.88 81 ARG A CA 1
ATOM 622 C C . ARG A 1 81 ? 10.863 7.041 -19.863 1.00 96.88 81 ARG A C 1
ATOM 624 O O . ARG A 1 81 ? 9.779 7.197 -19.308 1.00 96.88 81 ARG A O 1
ATOM 631 N N . VAL A 1 82 ? 11.711 6.065 -19.541 1.00 97.44 82 VAL A N 1
ATOM 632 C CA . VAL A 1 82 ? 11.456 5.122 -18.444 1.00 97.44 82 VAL A CA 1
ATOM 633 C C . VAL A 1 82 ? 11.436 5.857 -17.107 1.00 97.44 82 VAL A C 1
ATOM 635 O O . VAL A 1 82 ? 10.499 5.660 -16.343 1.00 97.44 82 VAL A O 1
ATOM 638 N N . THR A 1 83 ? 12.392 6.750 -16.848 1.00 97.25 83 THR A N 1
ATOM 639 C CA . THR A 1 83 ? 12.410 7.576 -15.633 1.00 97.25 83 THR A CA 1
ATOM 640 C C . THR A 1 83 ? 11.140 8.414 -15.516 1.00 97.25 83 THR A C 1
ATOM 642 O O . THR A 1 83 ? 10.456 8.326 -14.506 1.00 97.25 83 THR A O 1
ATOM 645 N N . ALA A 1 84 ? 10.745 9.126 -16.576 1.00 97.19 84 ALA A N 1
ATOM 646 C CA . ALA A 1 84 ? 9.514 9.914 -16.567 1.00 97.19 84 ALA A CA 1
ATOM 647 C C . ALA A 1 84 ? 8.262 9.050 -16.325 1.00 97.19 84 ALA A C 1
ATOM 649 O O . ALA A 1 84 ? 7.339 9.471 -15.632 1.00 97.19 84 ALA A O 1
ATOM 650 N N . MET A 1 85 ? 8.224 7.833 -16.875 1.00 97.00 85 MET A N 1
ATOM 651 C CA . MET A 1 85 ? 7.136 6.886 -16.630 1.00 97.00 85 MET A CA 1
ATOM 652 C C . MET A 1 85 ? 7.098 6.434 -15.162 1.00 97.00 85 MET A C 1
ATOM 654 O O . MET A 1 85 ? 6.020 6.381 -14.573 1.00 97.00 85 MET A O 1
ATOM 658 N N . LEU A 1 86 ? 8.255 6.130 -14.568 1.00 97.12 86 LEU A N 1
ATOM 659 C CA . LEU A 1 86 ? 8.358 5.765 -13.155 1.00 97.12 86 LEU A CA 1
ATOM 660 C C . LEU A 1 86 ? 7.922 6.922 -12.252 1.00 97.12 86 LEU A C 1
ATOM 662 O O . LEU A 1 86 ? 7.094 6.709 -11.371 1.00 97.12 86 LEU A O 1
ATOM 666 N N . ASP A 1 87 ? 8.370 8.145 -12.536 1.00 97.00 87 ASP A N 1
ATOM 667 C CA . ASP A 1 87 ? 7.974 9.342 -11.789 1.00 97.00 87 ASP A CA 1
ATOM 668 C C . ASP A 1 87 ? 6.455 9.567 -11.847 1.00 97.00 87 ASP A C 1
ATOM 670 O O . ASP A 1 87 ? 5.823 9.889 -10.838 1.00 97.00 87 ASP A O 1
ATOM 674 N N . MET A 1 88 ? 5.837 9.349 -13.015 1.00 96.75 88 MET A N 1
ATOM 675 C CA . MET A 1 88 ? 4.380 9.410 -13.157 1.00 96.75 88 MET A CA 1
ATOM 676 C C . MET A 1 88 ? 3.672 8.345 -12.313 1.00 96.75 88 MET A C 1
ATOM 678 O O . MET A 1 88 ? 2.668 8.658 -11.670 1.00 96.75 88 MET A O 1
ATOM 682 N N . PHE A 1 89 ? 4.170 7.105 -12.289 1.00 96.44 89 PHE A N 1
ATOM 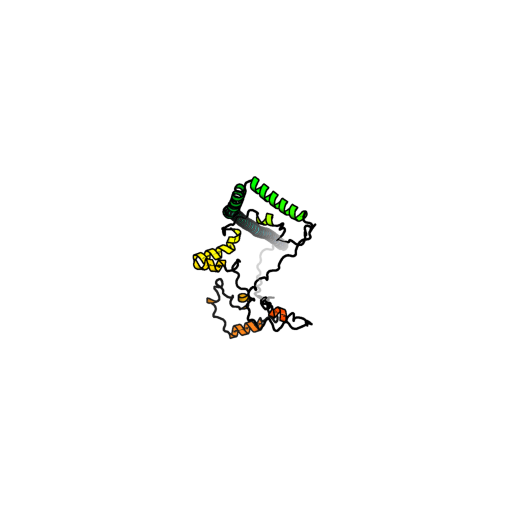683 C CA . PHE A 1 89 ? 3.584 6.048 -11.460 1.00 96.44 89 PHE A CA 1
ATOM 684 C C . PHE A 1 89 ? 3.734 6.339 -9.969 1.00 96.44 89 PHE A C 1
ATOM 686 O O . PHE A 1 89 ? 2.759 6.208 -9.230 1.00 96.44 89 PHE A O 1
ATOM 693 N N . GLU A 1 90 ? 4.901 6.809 -9.531 1.00 96.31 90 GLU A N 1
ATOM 694 C CA . GLU A 1 90 ? 5.117 7.213 -8.143 1.00 96.31 90 GLU A CA 1
ATOM 695 C C . GLU A 1 90 ? 4.196 8.366 -7.737 1.00 96.31 90 GLU A C 1
ATOM 697 O O . GLU A 1 90 ? 3.615 8.344 -6.650 1.00 96.31 90 GLU A O 1
ATOM 702 N N . ALA A 1 91 ? 4.023 9.366 -8.605 1.00 96.19 91 ALA A N 1
ATOM 703 C CA . ALA A 1 91 ? 3.096 10.466 -8.367 1.00 96.19 91 ALA A CA 1
ATOM 704 C C . ALA A 1 91 ? 1.645 9.970 -8.259 1.00 96.19 91 ALA A C 1
ATOM 706 O O . ALA A 1 91 ? 0.918 10.380 -7.355 1.00 96.19 91 ALA A O 1
ATOM 707 N N . GLN A 1 92 ? 1.227 9.043 -9.128 1.00 95.62 92 GLN A N 1
ATOM 708 C CA . GLN A 1 92 ? -0.102 8.431 -9.058 1.00 95.62 92 GLN A CA 1
ATOM 709 C C . GLN A 1 92 ? -0.300 7.575 -7.804 1.00 95.62 92 GLN A C 1
ATOM 711 O O . GLN A 1 92 ? -1.404 7.533 -7.261 1.00 95.62 92 GLN A O 1
ATOM 716 N N . ASP A 1 93 ? 0.726 6.856 -7.354 1.00 94.38 93 ASP A N 1
ATOM 717 C CA . ASP A 1 93 ? 0.663 6.060 -6.128 1.00 94.38 93 ASP A CA 1
ATOM 718 C C . ASP A 1 93 ? 0.558 6.954 -4.892 1.00 94.38 93 ASP A C 1
ATOM 720 O O . ASP A 1 93 ? -0.278 6.684 -4.026 1.00 94.38 93 ASP A O 1
ATOM 724 N N . LYS A 1 94 ? 1.329 8.050 -4.844 1.00 95.69 94 LYS A N 1
ATOM 725 C CA . LYS A 1 94 ? 1.237 9.072 -3.790 1.00 95.69 94 LYS A CA 1
ATOM 726 C C . LYS A 1 94 ? -0.147 9.714 -3.761 1.00 95.69 94 LYS A C 1
ATOM 728 O O . LYS A 1 94 ? -0.791 9.683 -2.718 1.00 95.69 94 LYS A O 1
ATOM 733 N N . ALA A 1 95 ? -0.659 10.165 -4.906 1.00 95.44 95 ALA A N 1
ATOM 734 C CA . ALA A 1 95 ? -1.998 10.749 -4.999 1.00 95.44 95 ALA A CA 1
ATOM 735 C C . ALA A 1 95 ? -3.092 9.770 -4.529 1.00 95.44 95 ALA A C 1
ATOM 737 O O . ALA A 1 95 ? -3.955 10.129 -3.732 1.00 95.44 95 ALA A O 1
ATOM 738 N N . ARG A 1 96 ? -3.021 8.495 -4.942 1.00 92.12 96 ARG A N 1
ATOM 739 C CA . ARG A 1 96 ? -3.956 7.452 -4.478 1.00 92.12 96 ARG A CA 1
ATOM 740 C C . ARG A 1 96 ? -3.799 7.124 -2.994 1.00 92.12 96 ARG A C 1
ATOM 742 O O . ARG A 1 96 ? -4.737 6.610 -2.386 1.00 92.12 96 ARG A O 1
ATOM 749 N N . ALA A 1 97 ? -2.610 7.283 -2.421 1.00 92.06 97 ALA A N 1
ATOM 750 C CA . ALA A 1 97 ? -2.383 7.086 -0.992 1.00 92.06 97 ALA A CA 1
ATOM 751 C C . ALA A 1 97 ? -2.958 8.253 -0.178 1.00 92.06 97 ALA A C 1
ATOM 753 O O . ALA A 1 97 ? -3.616 8.006 0.828 1.00 92.06 97 ALA A O 1
ATOM 754 N N . GLU A 1 98 ? -2.775 9.488 -0.645 1.00 94.50 98 GLU A N 1
ATOM 755 C CA . GLU A 1 98 ? -3.360 10.695 -0.051 1.00 94.50 98 GLU A CA 1
ATOM 756 C C . GLU A 1 98 ? -4.889 10.660 -0.096 1.00 94.50 98 GLU A C 1
ATOM 758 O O . GLU A 1 98 ? -5.537 10.894 0.919 1.00 94.50 98 GLU A O 1
ATOM 763 N N . GLU A 1 99 ? -5.479 10.282 -1.232 1.00 92.38 99 GLU A N 1
ATOM 764 C CA . GLU A 1 99 ? -6.929 10.097 -1.353 1.00 92.38 99 GLU A CA 1
ATOM 765 C C . GLU A 1 99 ? -7.443 9.056 -0.348 1.00 92.38 99 GLU A C 1
ATOM 767 O O . GLU A 1 99 ? -8.350 9.335 0.432 1.00 92.38 99 GLU A O 1
ATOM 772 N N . ARG A 1 100 ? -6.796 7.883 -0.280 1.00 90.00 100 ARG A N 1
ATOM 773 C CA . ARG A 1 100 ? -7.142 6.836 0.696 1.00 90.00 100 ARG A CA 1
ATOM 774 C C . ARG A 1 100 ? -6.994 7.304 2.141 1.00 90.00 100 ARG A C 1
ATOM 776 O O . ARG A 1 100 ? -7.768 6.872 2.994 1.00 90.00 100 ARG A O 1
ATOM 783 N N . PHE A 1 101 ? -5.997 8.138 2.426 1.00 93.75 101 PHE A N 1
ATOM 784 C CA . PHE A 1 101 ? -5.806 8.721 3.748 1.00 93.75 101 PHE A CA 1
ATOM 785 C C . PHE A 1 101 ? -6.942 9.686 4.090 1.00 93.75 101 PHE A C 1
ATOM 787 O O . PHE A 1 101 ? -7.528 9.553 5.159 1.00 93.75 101 PHE A O 1
ATOM 794 N N . ASN A 1 102 ? -7.304 10.585 3.174 1.00 94.12 102 ASN A N 1
ATOM 795 C CA . ASN A 1 102 ? -8.398 11.537 3.367 1.00 94.12 102 ASN A CA 1
ATOM 796 C C . ASN A 1 102 ? -9.742 10.820 3.564 1.00 94.12 102 ASN A C 1
ATOM 798 O O . ASN A 1 102 ? -10.504 11.170 4.466 1.00 94.12 102 ASN A O 1
ATOM 802 N N . ASP A 1 103 ? -10.007 9.776 2.775 1.00 90.88 103 ASP A N 1
ATOM 803 C CA . ASP A 1 103 ? -11.192 8.927 2.928 1.00 90.88 103 ASP A CA 1
ATOM 804 C C . ASP A 1 103 ? -11.211 8.250 4.303 1.00 90.88 103 ASP A C 1
ATOM 806 O O . ASP A 1 103 ? -12.212 8.291 5.021 1.00 90.88 103 ASP A O 1
ATOM 810 N N . TRP A 1 104 ? -10.084 7.661 4.716 1.00 91.94 104 TRP A N 1
ATOM 811 C CA . TRP A 1 104 ? -9.964 7.038 6.033 1.00 91.94 104 TRP A CA 1
ATOM 812 C C . TRP A 1 104 ? -10.149 8.059 7.160 1.00 91.94 104 TRP A C 1
ATOM 814 O O . TRP A 1 104 ? -10.828 7.784 8.154 1.00 91.94 104 TRP A O 1
ATOM 824 N N . GLU A 1 105 ? -9.579 9.252 7.013 1.00 93.25 105 GLU A N 1
ATOM 825 C CA . GLU A 1 105 ? -9.700 10.319 7.993 1.00 93.25 105 GLU A CA 1
ATOM 826 C C . GLU A 1 105 ? -11.165 10.751 8.145 1.00 93.25 105 GLU A C 1
ATOM 828 O O . GLU A 1 105 ? -11.691 10.807 9.262 1.00 93.25 105 GLU A O 1
ATOM 833 N N . ALA A 1 106 ? -11.854 10.983 7.029 1.00 90.94 106 ALA A N 1
ATOM 834 C CA . ALA A 1 106 ? -13.239 11.429 7.007 1.00 90.94 106 ALA A CA 1
ATOM 835 C C . ALA A 1 106 ? -14.225 10.350 7.485 1.00 90.94 106 ALA A C 1
ATOM 837 O O . ALA A 1 106 ? -15.123 10.643 8.282 1.00 90.94 106 ALA A O 1
ATOM 838 N N . GLU A 1 107 ? -14.072 9.107 7.020 1.00 88.81 107 GLU A N 1
ATOM 839 C CA . GLU A 1 107 ? -15.041 8.030 7.246 1.00 88.81 107 GLU A CA 1
ATOM 840 C C . GLU A 1 107 ? -14.739 7.207 8.508 1.00 88.81 107 GLU A C 1
ATOM 842 O O . GLU A 1 107 ? -15.661 6.731 9.176 1.00 88.81 107 GLU A O 1
ATOM 847 N N . VAL A 1 108 ? -13.472 7.059 8.907 1.00 89.50 108 VAL A N 1
ATOM 848 C CA . VAL A 1 108 ? -13.072 6.218 10.049 1.00 89.50 108 VAL A CA 1
ATOM 849 C C . VAL A 1 108 ? -12.633 7.063 11.239 1.00 89.50 108 VAL A C 1
ATOM 851 O O . VAL A 1 108 ? -13.262 6.982 12.301 1.00 89.50 108 VAL A O 1
ATOM 854 N N . PHE A 1 109 ? -11.599 7.889 11.082 1.00 91.75 109 PHE A N 1
ATOM 855 C CA . PHE A 1 109 ? -10.989 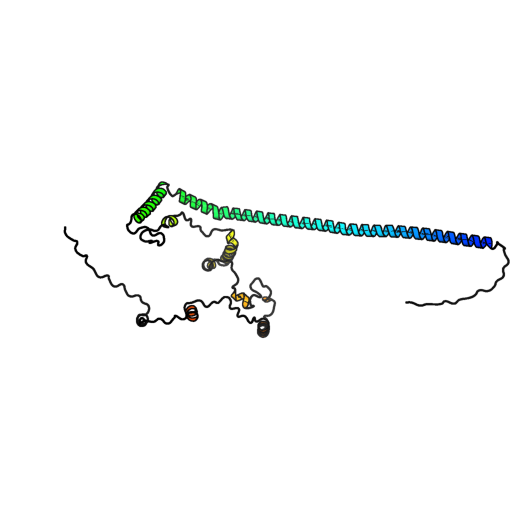8.614 12.200 1.00 91.75 109 PHE A CA 1
ATOM 856 C C . PHE A 1 109 ? -11.930 9.662 12.795 1.00 91.75 109 PHE A C 1
ATOM 858 O O . PHE A 1 109 ? -12.283 9.581 13.974 1.00 91.75 109 PHE A O 1
ATOM 865 N N . MET A 1 110 ? -12.407 10.607 11.984 1.00 92.94 110 MET A N 1
ATOM 866 C CA . MET A 1 110 ? -13.197 11.743 12.453 1.00 92.94 110 MET A CA 1
ATOM 867 C C . MET A 1 110 ? -14.471 11.329 13.190 1.00 92.94 110 MET A C 1
ATOM 869 O O . MET A 1 110 ? -14.737 11.881 14.261 1.00 92.94 110 MET A O 1
ATOM 873 N N . PRO A 1 111 ? -15.264 10.344 12.731 1.00 90.62 111 PRO A N 1
ATOM 874 C CA . PRO A 1 111 ? -16.444 9.954 13.477 1.00 90.62 111 PRO A CA 1
ATOM 875 C C . PRO A 1 111 ? -16.127 9.024 14.664 1.00 90.62 111 PRO A C 1
ATOM 877 O O . PRO A 1 111 ? -16.992 8.846 15.521 1.00 90.62 111 PRO A O 1
ATOM 880 N N . ILE A 1 112 ? -14.927 8.424 14.770 1.00 90.44 112 ILE A N 1
ATOM 881 C CA . ILE A 1 112 ? -14.471 7.786 16.026 1.00 90.44 112 ILE A CA 1
ATOM 882 C C . ILE A 1 112 ? -14.104 8.880 17.026 1.00 90.44 112 ILE A C 1
ATOM 884 O O . ILE A 1 112 ? -14.650 8.895 18.128 1.00 90.44 112 ILE A O 1
ATOM 888 N N . ALA A 1 113 ? -13.252 9.823 16.618 1.00 92.56 113 ALA A N 1
ATOM 889 C CA . ALA A 1 113 ? -12.799 10.940 17.436 1.00 92.56 113 ALA A CA 1
ATOM 890 C C . ALA A 1 113 ? -13.987 11.751 17.966 1.00 92.56 113 ALA A C 1
ATOM 892 O O . ALA A 1 113 ? -14.142 11.885 19.176 1.00 92.56 113 ALA A O 1
ATOM 893 N N . LYS A 1 114 ? -14.916 12.164 17.092 1.00 92.94 114 LYS A N 1
ATOM 894 C CA . LYS A 1 114 ? -16.165 12.841 17.487 1.00 92.94 114 LYS A CA 1
ATOM 895 C C . LYS A 1 114 ? -16.997 12.005 18.460 1.00 92.94 114 LYS A C 1
ATOM 897 O O . LYS A 1 114 ? -17.566 12.553 19.400 1.00 92.94 114 LYS A O 1
ATOM 902 N N . GLY A 1 115 ? -17.076 10.688 18.256 1.00 91.62 115 GLY A N 1
ATOM 903 C CA . GLY A 1 115 ? -17.793 9.779 19.152 1.00 91.62 115 GLY A CA 1
ATOM 904 C C . GLY A 1 115 ? -17.167 9.702 20.546 1.00 91.62 115 GLY A C 1
ATOM 905 O O . GLY A 1 115 ? -17.893 9.708 21.541 1.00 91.62 115 GLY A O 1
ATOM 906 N N . ILE A 1 116 ? -15.833 9.666 20.622 1.00 91.88 116 ILE A N 1
ATOM 907 C CA . ILE A 1 116 ? -15.080 9.678 21.881 1.00 91.88 116 ILE A CA 1
ATOM 908 C C . ILE A 1 116 ? -15.262 11.031 22.561 1.00 91.88 116 ILE A C 1
ATOM 910 O O . ILE A 1 116 ? -15.687 11.062 23.712 1.00 91.88 116 ILE A O 1
ATOM 914 N N . SER A 1 117 ? -15.030 12.135 21.846 1.00 93.56 117 SER A N 1
ATOM 915 C CA . SER A 1 117 ? -15.200 13.491 22.368 1.00 93.56 117 SER A CA 1
ATOM 916 C C . SER A 1 117 ? -16.609 13.705 22.904 1.00 93.56 117 SER A C 1
ATOM 918 O O . SER A 1 117 ? -16.746 14.157 24.028 1.00 93.56 117 SER A O 1
ATOM 920 N N . LYS A 1 118 ? -17.655 13.293 22.174 1.00 93.25 118 LYS A N 1
ATOM 921 C CA . LYS A 1 118 ? -19.050 13.407 22.629 1.00 93.25 118 LYS A CA 1
ATOM 922 C C . LYS A 1 118 ? -19.314 12.637 23.926 1.00 93.25 118 LYS A C 1
ATOM 924 O O . LYS A 1 118 ? -20.049 13.113 24.782 1.00 93.25 118 LYS A O 1
ATOM 929 N N . LYS A 1 119 ? -18.754 11.432 24.072 1.00 90.69 119 LYS A N 1
ATOM 930 C CA . LYS A 1 119 ? -18.904 10.636 25.302 1.00 90.69 119 LYS A CA 1
ATOM 931 C C . LYS A 1 119 ? -18.083 11.199 26.457 1.00 90.69 119 LYS A C 1
ATOM 933 O O . LYS A 1 119 ? -18.522 11.118 27.598 1.00 90.69 119 LYS A O 1
ATOM 938 N N . LEU A 1 120 ? -16.914 11.759 26.160 1.00 90.31 120 LEU A N 1
ATOM 939 C CA . LEU A 1 120 ? -16.048 12.385 27.148 1.00 90.31 120 LEU A CA 1
ATOM 940 C C . LEU A 1 120 ? -16.647 13.697 27.660 1.00 90.31 120 LEU A C 1
ATOM 942 O O . LEU A 1 120 ? -16.659 13.908 28.861 1.00 90.31 120 LEU A O 1
ATOM 946 N N . THR A 1 121 ? -17.198 14.538 26.780 1.00 91.00 121 THR A N 1
ATOM 947 C CA . THR A 1 121 ? -17.868 15.788 27.172 1.00 91.00 121 THR A CA 1
ATOM 948 C C . THR A 1 121 ? -19.193 15.550 27.885 1.00 91.00 121 THR A C 1
ATOM 950 O O . THR A 1 121 ? -19.609 16.387 28.677 1.00 91.00 121 THR A O 1
ATOM 953 N N . ALA A 1 122 ? -19.860 14.423 27.621 1.00 91.69 122 ALA A N 1
ATOM 954 C CA . ALA A 1 122 ? -21.058 14.030 28.354 1.00 91.69 122 ALA A CA 1
ATOM 955 C C . ALA A 1 122 ? -20.763 13.608 29.802 1.00 91.69 122 ALA A C 1
ATOM 957 O O . ALA A 1 122 ? -21.639 13.753 30.648 1.00 91.69 122 ALA A O 1
ATOM 958 N N . LYS A 1 123 ? -19.558 13.093 30.093 1.00 89.12 123 LYS A N 1
ATOM 959 C CA . LYS A 1 123 ? -19.141 12.778 31.464 1.00 89.12 123 LYS A CA 1
ATOM 960 C C . LYS A 1 123 ? -18.691 14.052 32.169 1.00 89.12 123 LYS A C 1
ATOM 962 O O . LYS A 1 123 ? -17.764 14.726 31.720 1.00 89.12 123 LYS A O 1
ATOM 967 N N . SER A 1 124 ? -19.306 14.360 33.306 1.00 91.06 124 SER A N 1
ATOM 968 C CA . SER A 1 124 ? -18.856 15.484 34.126 1.00 91.06 124 SER A CA 1
ATOM 969 C C . SER A 1 124 ? -17.551 15.142 34.857 1.00 91.06 124 SER A C 1
ATOM 971 O O . SER A 1 124 ? -17.283 13.988 35.203 1.00 91.06 124 SER A O 1
ATOM 973 N N . HIS A 1 125 ? -16.721 16.151 35.136 1.00 90.12 125 HIS A N 1
ATOM 974 C CA . HIS A 1 125 ? -15.488 15.943 35.904 1.00 90.12 125 HIS A CA 1
ATOM 975 C C . HIS A 1 125 ? -15.777 15.351 37.295 1.00 90.12 125 HIS A C 1
ATOM 977 O O . HIS A 1 125 ? -15.061 14.461 37.753 1.00 90.12 125 HIS A O 1
ATOM 983 N N . SER A 1 126 ? -16.868 15.779 37.940 1.00 93.06 126 SER A N 1
ATOM 984 C CA . SER A 1 126 ? -17.296 15.250 39.238 1.00 93.06 126 SER A CA 1
ATOM 985 C C . SER A 1 126 ? -17.676 13.771 39.188 1.00 93.06 126 SER A C 1
ATOM 987 O O . SER A 1 126 ? -17.365 13.043 40.126 1.00 93.06 126 SER A O 1
ATOM 989 N N . GLU A 1 127 ? -18.313 13.305 38.110 1.00 89.94 127 GLU A N 1
ATOM 990 C CA . GLU A 1 127 ? -18.629 11.881 37.935 1.00 89.94 127 GLU A CA 1
ATOM 991 C C . GLU A 1 127 ? -17.361 11.039 37.823 1.00 89.94 127 GLU A C 1
ATOM 993 O O . GLU A 1 127 ? -17.263 10.006 38.477 1.00 89.94 127 GLU A O 1
ATOM 998 N N . ILE A 1 128 ? -16.367 11.504 37.062 1.00 89.12 128 ILE A N 1
ATOM 999 C CA . ILE A 1 128 ? -15.081 10.807 36.913 1.00 89.12 128 ILE A CA 1
ATOM 1000 C C . ILE A 1 128 ? -14.364 10.709 38.264 1.00 89.12 128 ILE A C 1
ATOM 1002 O O . ILE A 1 128 ? -13.850 9.649 38.621 1.00 89.12 128 ILE A O 1
ATOM 1006 N N . VAL A 1 129 ? -14.344 11.798 39.038 1.00 92.06 129 VAL A N 1
ATOM 1007 C CA . VAL A 1 129 ? -13.746 11.803 40.381 1.00 92.06 129 VAL A CA 1
ATOM 1008 C C . VAL A 1 129 ? -14.498 10.857 41.316 1.00 92.06 129 VAL A C 1
ATOM 1010 O O . VAL A 1 129 ? -13.863 10.097 42.041 1.00 92.06 129 VAL A O 1
ATOM 1013 N N . LYS A 1 130 ? -15.835 10.849 41.270 1.00 93.25 130 LYS A N 1
ATOM 1014 C CA . LYS A 1 130 ? -16.665 9.937 42.066 1.00 93.25 130 LYS A CA 1
ATOM 1015 C C . LYS A 1 130 ? -16.407 8.472 41.708 1.00 93.25 130 LYS A C 1
ATOM 1017 O O . LYS A 1 130 ? -16.236 7.662 42.611 1.00 93.25 130 LYS A O 1
ATOM 1022 N N . GLU A 1 131 ? -16.341 8.139 40.417 1.00 89.69 131 GLU A N 1
ATOM 1023 C CA . GLU A 1 131 ? -16.001 6.792 39.935 1.00 89.69 131 GLU A CA 1
ATOM 1024 C C . GLU A 1 131 ? -14.610 6.367 40.429 1.00 89.69 131 GLU A C 1
ATOM 1026 O O . GLU A 1 131 ? -14.464 5.289 41.000 1.00 89.69 131 GLU A O 1
ATOM 1031 N N . ARG A 1 132 ? -13.601 7.236 40.282 1.00 89.94 132 ARG A N 1
ATOM 1032 C CA . ARG A 1 132 ? -12.228 6.956 40.728 1.00 89.94 132 ARG A CA 1
ATOM 1033 C C . ARG A 1 132 ? -12.141 6.762 42.242 1.00 89.94 132 ARG A C 1
ATOM 1035 O O . ARG A 1 132 ? -11.424 5.880 42.702 1.00 89.94 132 ARG A O 1
ATOM 1042 N N . ASN A 1 133 ? -12.845 7.587 43.012 1.00 92.31 133 ASN A N 1
ATOM 1043 C CA . ASN A 1 133 ? -12.855 7.474 44.466 1.00 92.31 133 ASN A CA 1
ATOM 1044 C C . ASN A 1 133 ? -13.559 6.186 44.912 1.00 92.31 133 ASN A C 1
ATOM 1046 O O . ASN A 1 133 ? -13.030 5.503 45.776 1.00 92.31 133 ASN A O 1
ATOM 1050 N N . ALA A 1 134 ? -14.668 5.797 44.273 1.00 90.94 134 ALA A N 1
ATOM 1051 C CA . ALA A 1 134 ? -15.336 4.525 44.554 1.00 90.94 134 ALA A CA 1
ATOM 1052 C C . ALA A 1 134 ? -14.433 3.313 44.253 1.00 90.94 134 ALA A C 1
ATOM 1054 O O . ALA A 1 134 ? -14.405 2.351 45.015 1.00 90.94 134 ALA A O 1
ATOM 1055 N N . ASP A 1 135 ? -13.654 3.365 43.170 1.00 89.56 135 ASP A N 1
ATOM 1056 C CA . ASP A 1 135 ? -12.682 2.312 42.841 1.00 89.56 135 ASP A CA 1
ATOM 1057 C C . ASP A 1 135 ? -11.549 2.233 43.863 1.00 89.56 135 ASP A C 1
ATOM 1059 O O . ASP A 1 135 ? -11.101 1.145 44.229 1.00 89.56 135 ASP A O 1
ATOM 1063 N N . TYR A 1 136 ? -11.102 3.393 44.340 1.00 90.19 136 TYR A N 1
ATOM 1064 C CA . TYR A 1 136 ? -10.087 3.487 45.377 1.00 90.19 136 TYR A CA 1
ATOM 1065 C C . TYR A 1 136 ? -10.608 3.007 46.737 1.00 90.19 136 TYR A C 1
ATOM 1067 O O . TYR A 1 136 ? -9.900 2.302 47.445 1.00 90.19 136 TYR A O 1
ATOM 1075 N N . GLU A 1 137 ? -11.859 3.310 47.083 1.00 91.31 137 GLU A N 1
ATOM 1076 C CA . GLU A 1 137 ? -12.520 2.796 48.287 1.00 91.31 137 GLU A CA 1
ATOM 1077 C C . GLU A 1 137 ? -12.653 1.271 48.249 1.00 91.31 137 GLU A C 1
ATOM 1079 O O . GLU A 1 137 ? -12.328 0.615 49.236 1.00 91.31 137 GLU A O 1
ATOM 1084 N N . LYS A 1 138 ? -13.047 0.690 47.105 1.00 88.06 138 LYS A N 1
ATOM 1085 C CA . LYS A 1 138 ? -13.062 -0.772 46.911 1.00 88.06 138 LYS A CA 1
ATOM 1086 C C . LYS A 1 138 ? -11.679 -1.386 47.117 1.00 88.06 138 LYS A C 1
ATOM 1088 O O . LYS A 1 138 ? -11.551 -2.407 47.786 1.00 88.06 138 LYS A O 1
ATOM 1093 N N . PHE A 1 139 ? -10.647 -0.750 46.563 1.00 87.88 139 PHE A N 1
ATOM 1094 C CA . PHE A 1 139 ? -9.267 -1.179 46.759 1.00 87.88 139 PHE A CA 1
ATOM 1095 C C . PHE A 1 139 ? -8.879 -1.138 48.242 1.00 87.88 139 PHE A C 1
ATOM 1097 O O . PHE A 1 139 ? -8.406 -2.141 48.766 1.00 87.88 139 PHE A O 1
ATOM 1104 N N . LEU A 1 140 ? -9.146 -0.026 48.936 1.00 89.31 140 LEU A N 1
ATOM 1105 C CA . LEU A 1 140 ? -8.841 0.124 50.361 1.00 89.31 140 LEU A CA 1
ATOM 1106 C C . LEU A 1 140 ? -9.588 -0.885 51.238 1.00 89.31 140 LEU A C 1
ATOM 1108 O O . LEU A 1 140 ? -9.010 -1.430 52.177 1.00 89.31 140 LEU A O 1
ATOM 1112 N N . ALA A 1 141 ? -10.862 -1.146 50.936 1.00 87.88 141 ALA A N 1
ATOM 1113 C CA . ALA A 1 141 ? -11.664 -2.134 51.647 1.00 87.88 141 ALA A CA 1
ATOM 1114 C C . ALA A 1 141 ? -11.037 -3.531 51.553 1.00 87.88 141 ALA A C 1
ATOM 1116 O O . ALA A 1 141 ? -10.945 -4.227 52.563 1.00 87.88 141 ALA A O 1
ATOM 1117 N N . GLN A 1 142 ? -10.534 -3.906 50.372 1.00 85.06 142 GLN A N 1
ATOM 1118 C CA . GLN A 1 142 ? -9.878 -5.195 50.182 1.00 85.06 142 GLN A CA 1
ATOM 1119 C C . GLN A 1 142 ? -8.463 -5.233 50.776 1.00 85.06 142 GLN A C 1
ATOM 1121 O O . GLN A 1 142 ? -8.087 -6.241 51.367 1.00 85.06 142 GLN A O 1
ATOM 1126 N N . THR A 1 143 ? -7.677 -4.154 50.683 1.00 84.31 143 THR A N 1
ATOM 1127 C CA . THR A 1 143 ? -6.333 -4.118 51.293 1.00 84.31 143 THR A CA 1
ATOM 1128 C C . THR A 1 143 ? -6.372 -4.128 52.815 1.00 84.31 143 THR A C 1
ATOM 1130 O O . THR A 1 143 ? -5.451 -4.645 53.438 1.00 84.31 143 THR A O 1
ATOM 1133 N N . ASN A 1 144 ? -7.421 -3.559 53.414 1.00 84.81 144 ASN A N 1
ATOM 1134 C CA . ASN A 1 144 ? -7.610 -3.540 54.864 1.00 84.81 144 ASN A CA 1
ATOM 1135 C C . ASN A 1 144 ? -8.283 -4.818 55.395 1.00 84.81 144 ASN A C 1
ATOM 1137 O O . ASN A 1 144 ? -8.405 -4.978 56.609 1.00 84.81 144 ASN A O 1
ATOM 1141 N N . ASN A 1 145 ? -8.725 -5.722 54.514 1.00 84.12 145 ASN A N 1
ATOM 1142 C CA . ASN A 1 145 ? -9.268 -7.014 54.908 1.00 84.12 145 ASN A CA 1
ATOM 1143 C C . ASN A 1 145 ? -8.140 -7.928 55.423 1.00 84.12 145 ASN A C 1
ATOM 1145 O O . ASN A 1 145 ? -7.034 -7.948 54.882 1.00 84.12 145 ASN A O 1
ATOM 1149 N N . THR A 1 146 ? -8.419 -8.720 56.458 1.00 73.19 146 THR A N 1
ATOM 1150 C CA . THR A 1 146 ? -7.425 -9.562 57.148 1.00 73.19 146 THR A CA 1
ATOM 1151 C C . THR A 1 146 ? -6.829 -10.655 56.260 1.00 73.19 146 THR A C 1
ATOM 1153 O O . THR A 1 146 ? -5.736 -11.139 56.545 1.00 73.19 146 THR A O 1
ATOM 1156 N N . ALA A 1 147 ? -7.516 -11.021 55.174 1.00 74.81 147 ALA A N 1
ATOM 1157 C CA . ALA A 1 147 ? -7.051 -11.993 54.188 1.00 74.81 147 ALA A CA 1
ATOM 1158 C C . ALA A 1 147 ? -5.922 -11.467 53.275 1.00 74.81 147 ALA A C 1
ATOM 1160 O O . ALA A 1 147 ? -5.218 -12.271 52.666 1.00 74.81 147 ALA A O 1
ATOM 1161 N N . GLY A 1 148 ? -5.722 -10.143 53.204 1.00 69.50 148 GLY A N 1
ATOM 1162 C CA . GLY A 1 148 ? -4.752 -9.509 52.311 1.00 69.50 148 GLY A CA 1
ATOM 1163 C C . GLY A 1 148 ? -5.167 -9.523 50.832 1.00 69.50 148 GLY A C 1
ATOM 1164 O O . GLY A 1 148 ? -6.074 -10.239 50.410 1.00 69.50 148 GLY A O 1
ATOM 1165 N N . LEU A 1 149 ? -4.501 -8.695 50.020 1.00 77.31 149 LEU A N 1
ATOM 1166 C CA . LEU A 1 149 ? -4.729 -8.623 48.575 1.00 77.31 149 LEU A CA 1
ATOM 1167 C C . LEU A 1 149 ? -3.768 -9.581 47.852 1.00 77.31 149 LEU A C 1
ATOM 1169 O O . LEU A 1 149 ? -2.562 -9.341 47.812 1.00 77.31 149 LEU A O 1
ATOM 1173 N N . PHE A 1 150 ? -4.293 -10.657 47.267 1.00 75.31 150 PHE A N 1
ATOM 1174 C CA . PHE A 1 150 ? -3.501 -11.575 46.445 1.00 75.31 150 PHE A CA 1
ATOM 1175 C C . PHE A 1 150 ? -3.319 -10.994 45.040 1.00 75.31 150 PHE A C 1
ATOM 1177 O O . PHE A 1 150 ? -4.289 -10.798 44.313 1.00 75.31 150 PHE A O 1
ATOM 1184 N N . LEU A 1 151 ? -2.072 -10.724 44.648 1.00 73.06 151 LEU A N 1
ATOM 1185 C CA . LEU A 1 151 ? -1.749 -10.139 43.339 1.00 73.06 151 LEU A CA 1
ATOM 1186 C C . LEU A 1 151 ? -1.931 -11.133 42.181 1.00 73.06 151 LEU A C 1
ATOM 1188 O O . LEU A 1 151 ? -2.210 -10.726 41.054 1.00 73.06 151 LEU A O 1
ATOM 1192 N N . ASP A 1 152 ? -1.815 -12.428 42.475 1.00 77.06 152 ASP A N 1
ATOM 1193 C CA . ASP A 1 152 ? -1.703 -13.474 41.455 1.00 77.06 152 ASP A CA 1
ATOM 1194 C C . ASP A 1 152 ? -3.047 -14.165 41.165 1.00 77.06 152 ASP A C 1
ATOM 1196 O O . ASP A 1 152 ? -3.223 -14.781 40.114 1.00 77.06 152 ASP A O 1
ATOM 1200 N N . ILE A 1 153 ? -4.011 -14.065 42.088 1.00 76.75 153 ILE A N 1
ATOM 1201 C CA . ILE A 1 153 ? -5.326 -14.711 41.992 1.00 76.75 153 ILE A CA 1
ATOM 1202 C C . ILE A 1 153 ? -6.407 -13.652 42.197 1.00 76.75 153 ILE A C 1
ATOM 1204 O O . ILE A 1 153 ? -6.706 -13.243 43.320 1.00 76.75 153 ILE A O 1
ATOM 1208 N N . VAL A 1 154 ? -7.013 -13.223 41.089 1.00 75.38 154 VAL A N 1
ATOM 1209 C CA . VAL A 1 154 ? -8.121 -12.265 41.110 1.00 75.38 154 VAL A CA 1
ATOM 1210 C C . VAL A 1 154 ? -9.405 -12.988 41.504 1.00 75.38 154 VAL A C 1
ATOM 1212 O O . VAL A 1 154 ? -9.962 -13.761 40.723 1.00 75.38 154 VAL A O 1
ATOM 1215 N N . HIS A 1 155 ? -9.893 -12.701 42.707 1.00 77.06 155 HIS A N 1
ATOM 1216 C CA . HIS A 1 155 ? -11.208 -13.132 43.165 1.00 77.06 155 HIS A CA 1
ATOM 1217 C C . HIS A 1 155 ? -12.231 -12.081 42.736 1.00 77.06 155 HIS A C 1
ATOM 1219 O O . HIS A 1 155 ? -12.417 -11.064 43.399 1.00 77.06 155 HIS A O 1
ATOM 1225 N N . THR A 1 156 ? -12.887 -12.318 41.597 1.00 74.81 156 THR A N 1
ATOM 1226 C CA . THR A 1 156 ? -13.826 -11.359 40.987 1.00 74.81 156 THR A CA 1
ATOM 1227 C C . THR A 1 156 ? -15.039 -11.026 41.857 1.00 74.81 156 THR A C 1
ATOM 1229 O O . THR A 1 156 ? -15.714 -10.041 41.578 1.00 74.81 156 THR A O 1
ATOM 1232 N N . GLU A 1 157 ? -15.339 -11.851 42.862 1.00 79.75 157 GLU A N 1
ATOM 1233 C CA . GLU A 1 157 ? -16.429 -11.618 43.818 1.00 79.75 157 GLU A CA 1
ATOM 1234 C C . GLU A 1 157 ? -16.068 -10.542 44.853 1.00 79.75 157 GLU A C 1
ATOM 1236 O O . GLU A 1 157 ? -16.927 -9.741 45.214 1.00 79.75 157 GLU A O 1
ATOM 1241 N N . ASP A 1 158 ? -14.796 -10.474 45.259 1.00 78.38 158 ASP A N 1
ATOM 1242 C CA . ASP A 1 158 ? -14.335 -9.577 46.323 1.00 78.38 158 ASP A CA 1
ATOM 1243 C C . ASP A 1 158 ? -13.760 -8.267 45.764 1.00 78.38 158 ASP A C 1
ATOM 1245 O O . ASP A 1 158 ? -14.078 -7.177 46.240 1.00 78.38 158 ASP A O 1
ATOM 1249 N N . TYR A 1 159 ? -12.911 -8.354 44.733 1.00 83.50 159 TYR A N 1
ATOM 1250 C CA . TYR A 1 159 ? -12.287 -7.190 44.104 1.00 83.50 159 TYR A CA 1
ATOM 1251 C C . TYR A 1 159 ? -11.763 -7.526 42.699 1.00 83.50 159 TYR A C 1
ATOM 1253 O O . TYR A 1 159 ? -10.882 -8.372 42.538 1.00 83.50 159 TYR A O 1
ATOM 1261 N N . ASP A 1 160 ? -12.260 -6.823 41.673 1.00 85.38 160 ASP A N 1
ATOM 1262 C CA . ASP A 1 160 ? -11.742 -6.909 40.300 1.00 85.38 160 ASP A CA 1
ATOM 1263 C C . ASP A 1 160 ? -10.947 -5.634 39.934 1.00 85.38 160 ASP A C 1
ATOM 1265 O O . ASP A 1 160 ? -11.543 -4.572 39.708 1.00 85.38 160 ASP A O 1
ATOM 1269 N N . PRO A 1 161 ? -9.607 -5.713 39.801 1.00 84.50 161 PRO A N 1
ATOM 1270 C CA . PRO A 1 161 ? -8.774 -4.565 39.440 1.00 84.50 161 PRO A CA 1
ATOM 1271 C C . PRO A 1 161 ? -9.036 -4.054 38.012 1.00 84.50 161 PRO A C 1
ATOM 1273 O O . PRO A 1 161 ? -8.638 -2.941 37.663 1.00 84.50 161 PRO A O 1
ATOM 1276 N N . PHE A 1 162 ? -9.719 -4.830 37.163 1.00 85.12 162 PHE A N 1
ATOM 1277 C CA . PHE A 1 162 ? -9.989 -4.475 35.772 1.00 85.12 162 PHE A CA 1
ATOM 1278 C C . PHE A 1 162 ? -11.331 -3.760 35.560 1.00 85.12 162 PHE A C 1
ATOM 1280 O O . PHE A 1 162 ? -11.636 -3.372 34.427 1.00 85.12 162 PHE A O 1
ATOM 1287 N N . GLU A 1 163 ? -12.134 -3.515 36.601 1.00 84.38 163 GLU A N 1
ATOM 1288 C CA . GLU A 1 163 ? -13.400 -2.772 36.464 1.00 84.38 163 GLU A CA 1
ATOM 1289 C C . GLU A 1 163 ? -13.207 -1.373 35.856 1.00 84.38 163 GLU A C 1
ATOM 1291 O O . GLU A 1 163 ? -14.006 -0.931 35.020 1.00 84.38 163 GLU A O 1
ATOM 1296 N N . GLY A 1 164 ? -12.109 -0.693 36.202 1.00 82.06 164 GLY A N 1
ATOM 1297 C CA . GLY A 1 164 ? -11.751 0.600 35.613 1.00 82.06 164 GLY A CA 1
ATOM 1298 C C . GLY A 1 164 ? -11.558 0.503 34.096 1.00 82.06 164 GLY A C 1
ATOM 1299 O O . GLY A 1 164 ? -12.113 1.301 33.337 1.00 82.06 164 GLY A O 1
ATOM 1300 N N . ALA A 1 165 ? -10.871 -0.544 33.630 1.00 84.31 165 ALA A N 1
ATOM 1301 C CA . ALA A 1 165 ? -10.668 -0.807 32.206 1.00 84.31 165 ALA A CA 1
ATOM 1302 C C . ALA A 1 165 ? -11.984 -1.141 31.474 1.00 84.31 165 ALA A C 1
ATOM 1304 O O . ALA A 1 165 ? -12.157 -0.813 30.295 1.00 84.31 165 ALA A O 1
ATOM 1305 N N . ARG A 1 166 ? -12.958 -1.753 32.163 1.00 85.62 166 ARG A N 1
ATOM 1306 C CA . ARG A 1 166 ? -14.286 -2.038 31.589 1.00 85.62 166 ARG A CA 1
ATOM 1307 C C . ARG A 1 166 ? -15.104 -0.764 31.348 1.00 85.62 166 ARG A C 1
ATOM 1309 O O . ARG A 1 166 ? -15.848 -0.727 30.367 1.00 85.62 166 ARG A O 1
ATOM 1316 N N . ARG A 1 167 ? -14.933 0.266 32.186 1.00 82.38 167 ARG A N 1
ATOM 1317 C CA . ARG A 1 167 ? -15.622 1.574 32.110 1.00 82.38 167 ARG A CA 1
ATOM 1318 C C . ARG A 1 167 ? -15.019 2.564 31.109 1.00 82.38 167 ARG A C 1
ATOM 1320 O O . ARG A 1 167 ? -15.573 3.650 30.920 1.00 82.38 167 ARG A O 1
ATOM 1327 N N . VAL A 1 168 ? -13.922 2.201 30.442 1.00 83.88 168 VAL A N 1
ATOM 1328 C CA . VAL A 1 168 ? -13.310 3.016 29.383 1.00 83.88 168 VAL A CA 1
ATOM 1329 C C . VAL A 1 168 ? -14.330 3.321 28.283 1.00 83.88 168 VAL A C 1
ATOM 1331 O O . VAL A 1 168 ? -15.166 2.489 27.920 1.00 83.88 168 VAL A O 1
ATOM 1334 N N . VAL A 1 169 ? -14.260 4.536 27.735 1.00 85.12 169 VAL A N 1
ATOM 1335 C CA . VAL A 1 169 ? -15.151 5.011 26.675 1.00 85.12 169 VAL A CA 1
ATOM 1336 C C . VAL A 1 169 ? -14.964 4.166 25.414 1.00 85.12 169 VAL A C 1
ATOM 1338 O O . VAL A 1 169 ? -14.028 4.353 24.644 1.00 85.12 169 VAL A O 1
ATOM 1341 N N . LYS A 1 170 ? -15.895 3.240 25.178 1.00 86.50 170 LYS A N 1
ATOM 1342 C CA . LYS A 1 170 ? -15.953 2.435 23.951 1.00 86.50 170 LYS A CA 1
ATOM 1343 C C . LYS A 1 170 ? -16.949 3.055 22.986 1.00 86.50 170 LYS A C 1
ATOM 1345 O O . LYS A 1 170 ? -18.126 3.207 23.320 1.00 86.50 170 LYS A O 1
ATOM 1350 N N . VAL A 1 171 ? -16.518 3.410 21.783 1.00 83.44 171 VAL A N 1
ATOM 1351 C CA . VAL A 1 171 ? -17.417 3.856 20.710 1.00 83.44 171 VAL A CA 1
ATOM 1352 C C . VAL A 1 171 ? -17.723 2.652 19.832 1.00 83.44 171 VAL A C 1
ATOM 1354 O O . VAL A 1 171 ? -16.822 2.093 19.218 1.00 83.44 171 VAL A O 1
ATOM 1357 N N . LYS A 1 172 ? -18.993 2.231 19.795 1.00 75.06 172 LYS A N 1
ATOM 1358 C CA . LYS A 1 172 ? -19.444 1.264 18.794 1.00 75.06 172 LYS A CA 1
ATOM 1359 C C . LYS A 1 172 ? -19.460 1.990 17.457 1.00 75.06 172 LYS A C 1
ATOM 1361 O O . LYS A 1 172 ? -20.176 2.976 17.303 1.00 75.06 172 LYS A O 1
ATOM 1366 N N . THR A 1 173 ? -18.631 1.538 16.535 1.00 66.06 173 THR A N 1
ATOM 1367 C CA . THR A 1 173 ? -18.669 1.971 15.146 1.00 66.06 173 THR A CA 1
ATOM 1368 C C . THR A 1 173 ? -19.463 0.948 14.355 1.00 66.06 173 THR A C 1
ATOM 1370 O O . THR A 1 173 ? -19.185 -0.247 14.469 1.00 66.06 173 THR A O 1
ATOM 1373 N N . ASP A 1 174 ? -20.414 1.406 13.546 1.00 69.06 174 ASP A N 1
ATOM 1374 C CA . ASP A 1 174 ? -20.971 0.592 12.463 1.00 69.06 174 ASP A CA 1
ATOM 1375 C C . ASP A 1 174 ? -19.840 0.076 11.556 1.00 69.06 174 ASP A C 1
ATOM 1377 O O . ASP A 1 174 ? -18.727 0.615 11.627 1.00 69.06 174 ASP A O 1
ATOM 1381 N N . PRO A 1 175 ? -20.064 -0.956 10.719 1.00 68.44 175 PRO A N 1
ATOM 1382 C CA . PRO A 1 175 ? -19.111 -1.329 9.678 1.00 68.44 175 PRO A CA 1
ATOM 1383 C C . PRO A 1 175 ? -18.920 -0.137 8.732 1.00 68.44 175 PRO A C 1
ATOM 1385 O O . PRO A 1 175 ? -19.664 0.059 7.775 1.00 68.44 175 PRO A O 1
ATOM 1388 N N . ARG A 1 176 ? -17.963 0.730 9.068 1.00 66.56 176 ARG A N 1
ATOM 1389 C CA . ARG A 1 176 ? -17.634 1.912 8.282 1.00 66.56 176 ARG A CA 1
ATOM 1390 C C . ARG A 1 176 ? -16.866 1.470 7.053 1.00 66.56 176 ARG A C 1
ATOM 1392 O O . ARG A 1 176 ? -16.165 0.456 7.087 1.00 66.56 176 ARG A O 1
ATOM 1399 N N . LYS A 1 177 ? -16.991 2.260 5.992 1.00 73.06 177 LYS A N 1
ATOM 1400 C CA . LYS A 1 177 ? -16.169 2.136 4.796 1.00 73.06 177 LYS A CA 1
ATOM 1401 C C . LYS A 1 177 ? -14.728 2.446 5.185 1.00 73.06 177 LYS A C 1
ATOM 1403 O O . LYS A 1 177 ? -14.289 3.581 5.237 1.00 73.06 177 LYS A O 1
ATOM 1408 N N . ASP A 1 178 ? -14.023 1.406 5.594 1.00 80.12 178 ASP A N 1
ATOM 1409 C CA . ASP A 1 178 ? -12.600 1.477 5.848 1.00 80.12 178 ASP A CA 1
ATOM 1410 C C . ASP A 1 178 ? -11.902 1.221 4.506 1.00 80.12 178 ASP A C 1
ATOM 1412 O O . ASP A 1 178 ? -11.992 0.100 3.986 1.00 80.12 178 ASP A O 1
ATOM 1416 N N . PRO A 1 179 ? -11.224 2.222 3.915 1.00 81.62 179 PRO A N 1
ATOM 1417 C CA . PRO A 1 179 ? -10.576 2.056 2.618 1.00 81.62 179 PRO A CA 1
ATOM 1418 C C . PRO A 1 179 ? -9.505 0.957 2.639 1.00 81.62 179 PRO A C 1
ATOM 1420 O O . PRO A 1 179 ? -9.240 0.349 1.602 1.00 81.62 179 PRO A O 1
ATOM 1423 N N . ILE A 1 180 ? -8.942 0.624 3.808 1.00 80.19 180 ILE A N 1
ATOM 1424 C CA . ILE A 1 180 ? -7.962 -0.460 3.967 1.00 80.19 180 ILE A CA 1
ATOM 1425 C C . ILE A 1 180 ? -8.650 -1.829 3.874 1.00 80.19 180 ILE A C 1
ATOM 1427 O O . ILE A 1 180 ? -8.093 -2.783 3.330 1.00 80.19 180 ILE A O 1
ATOM 1431 N N . LYS A 1 181 ? -9.896 -1.932 4.344 1.00 80.44 181 LYS A N 1
ATOM 1432 C CA . LYS A 1 181 ? -10.698 -3.163 4.264 1.00 80.44 181 LYS A CA 1
ATOM 1433 C C . LYS A 1 181 ? -11.458 -3.295 2.952 1.00 80.44 181 LYS A C 1
ATOM 1435 O O . LYS A 1 181 ? -12.070 -4.337 2.726 1.00 80.44 181 LYS A O 1
ATOM 1440 N N . ARG A 1 182 ? -11.364 -2.306 2.057 1.00 79.31 182 ARG A N 1
ATOM 1441 C CA . ARG A 1 182 ? -12.062 -2.290 0.766 1.00 79.31 182 ARG A CA 1
ATOM 1442 C C . ARG A 1 182 ? -11.788 -3.523 -0.086 1.00 79.31 182 ARG A C 1
ATOM 1444 O O . ARG A 1 182 ? -12.666 -3.951 -0.815 1.00 79.31 182 ARG A O 1
ATOM 1451 N N . VAL A 1 183 ? -10.608 -4.134 0.018 1.00 77.06 183 VAL A N 1
ATOM 1452 C CA . VAL A 1 183 ? -10.299 -5.385 -0.703 1.00 77.06 183 VAL A CA 1
ATOM 1453 C C . VAL A 1 183 ? -11.202 -6.541 -0.259 1.00 77.06 183 VAL A C 1
ATOM 1455 O O . VAL A 1 183 ? -11.558 -7.386 -1.072 1.00 77.06 183 VAL A O 1
ATOM 1458 N N . ILE A 1 184 ?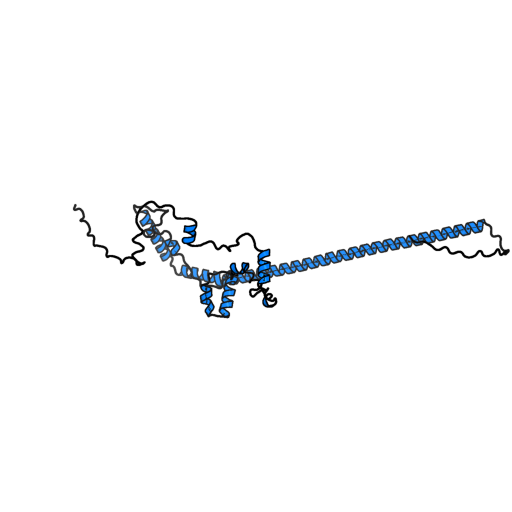 -11.582 -6.574 1.017 1.00 76.94 184 ILE A N 1
ATOM 1459 C CA . ILE A 1 184 ? -12.473 -7.593 1.574 1.00 76.94 184 ILE A CA 1
ATOM 1460 C C . ILE A 1 184 ? -13.922 -7.196 1.279 1.00 76.94 184 ILE A C 1
ATOM 1462 O O . ILE A 1 184 ? -14.657 -7.964 0.662 1.00 76.94 184 ILE A O 1
ATOM 1466 N N . THR A 1 185 ? -14.298 -5.960 1.622 1.00 76.38 185 THR A N 1
ATOM 1467 C CA . THR A 1 185 ? -15.690 -5.503 1.527 1.00 76.38 185 THR A CA 1
ATOM 1468 C C . THR A 1 185 ? -16.168 -5.322 0.091 1.00 76.38 185 THR A C 1
ATOM 1470 O O . THR A 1 185 ? -17.340 -5.535 -0.167 1.00 76.38 185 THR A O 1
ATOM 1473 N N . LYS A 1 186 ? -15.293 -4.995 -0.873 1.00 81.56 186 LYS A N 1
ATOM 1474 C CA . LYS A 1 186 ? -15.681 -4.817 -2.284 1.00 81.56 186 LYS A CA 1
ATOM 1475 C C . LYS A 1 186 ? -16.372 -6.059 -2.839 1.00 81.56 186 LYS A C 1
ATOM 1477 O O . LYS A 1 186 ? -17.397 -5.941 -3.495 1.00 81.56 186 LYS A O 1
ATOM 1482 N N . THR A 1 187 ? -15.824 -7.236 -2.558 1.00 77.06 187 THR A N 1
ATOM 1483 C CA . THR A 1 187 ? -16.389 -8.507 -3.028 1.00 77.06 187 THR A CA 1
ATOM 1484 C C . THR A 1 187 ? -17.760 -8.764 -2.404 1.00 77.06 187 THR A C 1
ATOM 1486 O O . THR A 1 187 ? -18.680 -9.225 -3.076 1.00 77.06 187 THR A O 1
ATOM 1489 N N . GLU A 1 188 ? -17.906 -8.447 -1.117 1.00 77.50 188 GLU A N 1
ATOM 1490 C CA . GLU A 1 188 ? -19.177 -8.568 -0.401 1.00 77.50 188 GLU A CA 1
ATOM 1491 C C . GLU A 1 188 ? -20.217 -7.580 -0.945 1.00 77.50 188 GLU A C 1
ATOM 1493 O O . GLU A 1 188 ? -21.364 -7.962 -1.185 1.00 77.50 188 GLU A O 1
ATOM 1498 N N . ASP A 1 189 ? -19.803 -6.337 -1.197 1.00 78.06 189 ASP A N 1
ATOM 1499 C CA . ASP A 1 189 ? -20.627 -5.277 -1.771 1.00 78.06 189 ASP A CA 1
ATOM 1500 C C . ASP A 1 189 ? -21.103 -5.662 -3.180 1.00 78.06 189 ASP A C 1
ATOM 1502 O O . ASP A 1 189 ? -22.301 -5.604 -3.452 1.00 78.06 189 ASP A O 1
ATOM 1506 N N . GLU A 1 190 ? -20.205 -6.133 -4.053 1.00 81.69 190 GLU A N 1
ATOM 1507 C CA . GLU A 1 190 ? -20.526 -6.592 -5.413 1.00 81.69 190 GLU A CA 1
ATOM 1508 C C . GLU A 1 190 ? -21.525 -7.757 -5.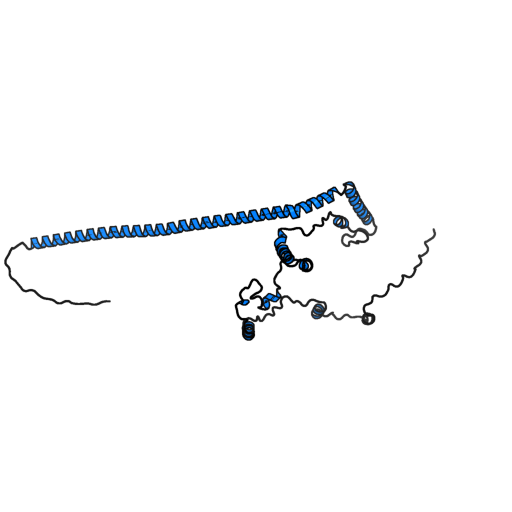406 1.00 81.69 190 GLU A C 1
ATOM 1510 O O . GLU A 1 190 ? -22.529 -7.722 -6.120 1.00 81.69 190 GLU A O 1
ATOM 1515 N N . LYS A 1 191 ? -21.313 -8.767 -4.553 1.00 76.50 191 LYS A N 1
ATOM 1516 C CA . LYS A 1 191 ? -22.253 -9.890 -4.406 1.00 76.50 191 LYS A CA 1
ATOM 1517 C C . LYS A 1 191 ? -23.605 -9.440 -3.872 1.00 76.50 191 LYS A C 1
ATOM 1519 O O . LYS A 1 191 ? -24.638 -9.923 -4.329 1.00 76.50 191 LYS A O 1
ATOM 1524 N N . CYS A 1 192 ? -23.606 -8.489 -2.942 1.00 78.12 192 CYS A N 1
ATOM 1525 C CA . CYS A 1 192 ? -24.827 -7.916 -2.398 1.00 78.12 192 CYS A CA 1
ATOM 1526 C C . CYS A 1 192 ? -25.600 -7.071 -3.427 1.00 78.12 192 CYS A C 1
ATOM 1528 O O . CYS A 1 192 ? -26.816 -6.939 -3.292 1.00 78.12 192 CYS A O 1
ATOM 1530 N N . MET A 1 193 ? -24.933 -6.489 -4.433 1.00 79.81 193 MET A N 1
ATOM 1531 C CA . MET A 1 193 ? -25.613 -5.792 -5.533 1.00 79.81 193 MET A CA 1
ATOM 1532 C C . MET A 1 193 ? -26.338 -6.758 -6.476 1.00 79.81 193 MET A C 1
ATOM 1534 O O . MET A 1 193 ? -27.358 -6.382 -7.046 1.00 79.81 193 MET A O 1
ATOM 1538 N N . ILE A 1 194 ? -25.830 -7.984 -6.631 1.00 82.56 194 ILE A N 1
ATOM 1539 C CA . ILE A 1 194 ? -26.452 -9.026 -7.461 1.00 82.56 194 ILE A CA 1
ATOM 1540 C C . ILE A 1 194 ? -27.619 -9.680 -6.715 1.00 82.56 194 ILE A C 1
ATOM 1542 O O . ILE A 1 194 ? -28.696 -9.834 -7.286 1.00 82.56 194 ILE A O 1
ATOM 1546 N N . ASP A 1 195 ? -27.421 -10.040 -5.443 1.00 80.44 195 ASP A N 1
ATOM 1547 C CA . ASP A 1 195 ? -28.479 -10.594 -4.599 1.00 80.44 195 ASP A CA 1
ATOM 1548 C C . ASP A 1 195 ? -28.408 -10.031 -3.162 1.00 80.44 195 ASP A C 1
ATOM 1550 O O . ASP A 1 195 ? -27.509 -10.380 -2.383 1.00 80.44 195 ASP A O 1
ATOM 1554 N N . PRO A 1 196 ? -29.373 -9.184 -2.754 1.00 77.00 196 PRO A N 1
ATOM 1555 C CA . PRO A 1 196 ? -29.396 -8.601 -1.416 1.00 77.00 196 PRO A CA 1
ATOM 1556 C C . PRO A 1 196 ? -29.652 -9.628 -0.297 1.00 77.00 196 PRO A C 1
ATOM 1558 O O . PRO A 1 196 ? -29.350 -9.342 0.866 1.00 77.00 196 PRO A O 1
ATOM 1561 N N . SER A 1 197 ? -30.157 -10.829 -0.611 1.00 76.69 197 SER A N 1
ATOM 1562 C CA . SER A 1 197 ? -30.322 -11.941 0.341 1.00 76.69 197 SER A CA 1
ATOM 1563 C C . SER A 1 197 ? -28.977 -12.435 0.897 1.00 76.69 197 SER A C 1
ATOM 1565 O O . SER A 1 197 ? -28.862 -12.815 2.069 1.00 76.69 197 SER A O 1
ATOM 1567 N N . VAL A 1 198 ? -27.917 -12.340 0.086 1.00 72.69 198 VAL A N 1
ATOM 1568 C CA . VAL A 1 198 ? -26.582 -12.897 0.365 1.00 72.69 198 VAL A CA 1
ATOM 1569 C C . VAL A 1 198 ? -25.838 -12.123 1.462 1.00 72.69 198 VAL A C 1
ATOM 1571 O O . VAL A 1 198 ? -24.899 -12.635 2.073 1.00 72.69 198 VAL A O 1
ATOM 1574 N N . ARG A 1 199 ? -26.290 -10.913 1.817 1.00 70.19 199 ARG A N 1
ATOM 1575 C CA . ARG A 1 199 ? -25.660 -10.095 2.869 1.00 70.19 199 ARG A CA 1
ATOM 1576 C C . ARG A 1 199 ? -25.606 -10.814 4.222 1.00 70.19 199 ARG A C 1
ATOM 1578 O O . ARG A 1 199 ? -24.608 -10.719 4.933 1.00 70.19 199 ARG A O 1
ATOM 1585 N N . LYS A 1 200 ? -26.661 -11.555 4.584 1.00 67.94 200 LYS A N 1
ATOM 1586 C CA . LYS A 1 200 ? -26.703 -12.304 5.853 1.00 67.94 200 LYS A CA 1
ATOM 1587 C C . LYS A 1 200 ? -25.822 -13.554 5.825 1.00 67.94 200 LYS A C 1
ATOM 1589 O O . LYS A 1 200 ? -25.240 -13.888 6.853 1.00 67.94 200 LYS A O 1
ATOM 1594 N N . SER A 1 201 ? -25.705 -14.227 4.678 1.00 66.69 201 SER A N 1
ATOM 1595 C CA . SER A 1 201 ? -24.851 -15.413 4.547 1.00 66.69 201 SER A CA 1
ATOM 1596 C C . SER A 1 201 ? -23.366 -15.053 4.493 1.00 66.69 201 SER A C 1
ATOM 1598 O O . SER A 1 201 ? -22.557 -15.759 5.086 1.00 66.69 201 SER A O 1
ATOM 1600 N N . LEU A 1 202 ? -23.007 -13.933 3.856 1.00 64.44 202 LEU A N 1
ATOM 1601 C CA . LEU A 1 202 ? -21.629 -13.431 3.827 1.00 64.44 202 LEU A CA 1
ATOM 1602 C C . LEU A 1 202 ? -21.164 -12.953 5.203 1.00 64.44 202 LEU A C 1
ATOM 1604 O O . LEU A 1 202 ? -20.074 -13.314 5.619 1.00 64.44 202 LEU A O 1
ATOM 1608 N N . ALA A 1 203 ? -22.015 -12.256 5.964 1.00 64.31 203 ALA A N 1
ATOM 1609 C CA . ALA A 1 203 ? -21.686 -11.869 7.340 1.00 64.31 203 ALA A CA 1
ATOM 1610 C C . ALA A 1 203 ? -21.434 -13.075 8.273 1.00 64.31 203 ALA A C 1
ATOM 1612 O O . ALA A 1 203 ? -20.747 -12.943 9.286 1.00 64.31 203 ALA A O 1
ATOM 1613 N N . ALA A 1 204 ? -21.996 -14.245 7.946 1.00 63.62 204 ALA A N 1
ATOM 1614 C CA . ALA A 1 204 ? -21.774 -15.493 8.675 1.00 63.62 204 ALA A CA 1
ATOM 1615 C C . ALA A 1 204 ? -20.508 -16.242 8.217 1.00 63.62 204 ALA A C 1
ATOM 1617 O O . ALA A 1 204 ? -19.927 -16.996 9.005 1.00 63.62 204 ALA A O 1
ATOM 1618 N N . MET A 1 205 ? -20.051 -16.033 6.976 1.00 63.66 205 MET A N 1
ATOM 1619 C CA . MET A 1 205 ? -18.746 -16.514 6.528 1.00 63.66 205 MET A CA 1
ATOM 1620 C C . MET A 1 205 ? -17.658 -15.661 7.184 1.00 63.66 205 MET A C 1
ATOM 1622 O O . MET A 1 205 ? -17.555 -14.458 6.971 1.00 63.66 205 MET A O 1
ATOM 1626 N N . ARG A 1 206 ? -16.868 -16.283 8.064 1.00 53.31 206 ARG A N 1
ATOM 1627 C CA . ARG A 1 206 ? -15.826 -15.599 8.837 1.00 53.31 206 ARG A CA 1
ATOM 1628 C C . ARG A 1 206 ? -14.866 -14.859 7.902 1.00 53.31 206 ARG A C 1
ATOM 1630 O O . ARG A 1 206 ? -14.231 -15.481 7.058 1.00 53.31 206 ARG A O 1
ATOM 1637 N N . GLY A 1 207 ? -14.784 -13.545 8.109 1.00 56.50 207 GLY A N 1
ATOM 1638 C CA . GLY A 1 207 ? -14.113 -12.587 7.241 1.00 56.50 207 GLY A CA 1
ATOM 1639 C C . GLY A 1 207 ? -12.713 -12.987 6.778 1.00 56.50 207 GLY A C 1
ATOM 1640 O O . GLY A 1 207 ? -11.871 -13.449 7.548 1.00 56.50 207 GLY A O 1
ATOM 1641 N N . GLY A 1 208 ? -12.482 -12.741 5.497 1.00 62.00 208 GLY A N 1
ATOM 1642 C CA . GLY A 1 208 ? -11.231 -12.950 4.792 1.00 62.00 208 GLY A CA 1
ATOM 1643 C C . GLY A 1 208 ? -11.447 -12.663 3.312 1.00 62.00 208 GLY A C 1
ATOM 1644 O O . GLY A 1 208 ? -12.576 -12.689 2.827 1.00 62.00 208 GLY A O 1
ATOM 1645 N N . ARG A 1 209 ? -10.369 -12.373 2.579 1.00 63.62 209 ARG A N 1
ATOM 1646 C CA . ARG A 1 209 ? -10.433 -12.384 1.114 1.00 63.62 209 ARG A CA 1
ATOM 1647 C C . ARG A 1 209 ? -10.881 -13.780 0.693 1.00 63.62 209 ARG A C 1
ATOM 1649 O O . ARG A 1 209 ? -10.321 -14.745 1.206 1.00 63.62 209 ARG A O 1
ATOM 1656 N N . GLU A 1 210 ? -11.847 -13.885 -0.217 1.00 65.94 210 GLU A N 1
ATOM 1657 C CA . GLU A 1 210 ? -12.224 -15.179 -0.784 1.00 65.94 210 GLU A CA 1
ATOM 1658 C C . GLU A 1 210 ? -10.994 -15.803 -1.437 1.00 65.94 210 GLU A C 1
ATOM 1660 O O . GLU A 1 210 ? -10.533 -15.384 -2.501 1.00 65.94 210 GLU A O 1
ATOM 1665 N N . THR A 1 211 ? -10.401 -16.758 -0.734 1.00 64.94 211 THR A N 1
ATOM 1666 C CA . THR A 1 211 ? -9.332 -17.589 -1.247 1.00 64.94 211 THR A CA 1
ATOM 1667 C C . THR A 1 211 ? -9.959 -18.877 -1.733 1.00 64.94 211 THR A C 1
ATOM 1669 O O . THR A 1 211 ? -10.868 -19.435 -1.119 1.00 64.94 211 THR A O 1
ATOM 1672 N N . LEU A 1 212 ? -9.486 -19.333 -2.884 1.00 67.00 212 LEU A N 1
ATOM 1673 C CA . LEU A 1 212 ? -9.893 -20.614 -3.424 1.00 67.00 212 LEU A CA 1
ATOM 1674 C C . LEU A 1 212 ? -9.577 -21.717 -2.407 1.00 67.00 212 LEU A C 1
ATOM 1676 O O . LEU A 1 212 ? -8.470 -21.739 -1.864 1.00 67.00 212 LEU A O 1
ATOM 1680 N N . ASP A 1 213 ? -10.539 -22.610 -2.158 1.00 70.50 213 ASP A N 1
ATOM 1681 C CA . ASP A 1 213 ? -10.360 -23.719 -1.217 1.00 70.50 213 ASP A CA 1
ATOM 1682 C C . ASP A 1 213 ? -9.088 -24.502 -1.565 1.00 70.50 213 ASP A C 1
ATOM 1684 O O . ASP A 1 213 ? -8.889 -24.928 -2.706 1.00 70.50 213 ASP A O 1
ATOM 1688 N N . VAL A 1 214 ? -8.229 -24.700 -0.564 1.00 69.88 214 VAL A N 1
ATOM 1689 C CA . VAL A 1 214 ? -6.946 -25.402 -0.682 1.00 69.88 214 VAL A CA 1
ATOM 1690 C C . VAL A 1 214 ? -7.148 -26.798 -1.277 1.00 69.88 214 VAL A C 1
ATOM 1692 O O . VAL A 1 214 ? -6.324 -27.261 -2.058 1.00 69.88 214 VAL A O 1
ATOM 1695 N N . LYS A 1 215 ? -8.283 -27.448 -0.991 1.00 66.88 215 LYS A N 1
ATOM 1696 C CA . LYS A 1 215 ? -8.609 -28.779 -1.525 1.00 66.88 215 LYS A CA 1
ATOM 1697 C C . LYS A 1 215 ? -8.838 -28.792 -3.030 1.00 66.88 215 LYS A C 1
ATOM 1699 O O . LYS A 1 215 ? -8.614 -29.817 -3.668 1.00 66.88 215 LYS A O 1
ATOM 1704 N N . MET A 1 216 ? -9.261 -27.673 -3.616 1.00 65.81 216 MET A N 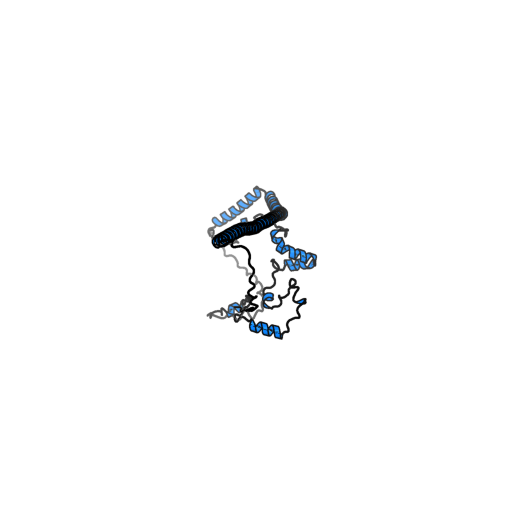1
ATOM 1705 C CA . MET A 1 216 ? -9.462 -27.611 -5.057 1.00 65.81 216 MET A CA 1
ATOM 1706 C C . MET A 1 216 ? -8.114 -27.672 -5.805 1.00 65.81 216 MET A C 1
ATOM 1708 O O . MET A 1 216 ? -8.082 -28.240 -6.897 1.00 65.81 216 MET A O 1
ATOM 1712 N N . TRP A 1 217 ? -7.001 -27.203 -5.207 1.00 64.69 217 TRP A N 1
ATOM 1713 C CA . TRP A 1 217 ? -5.645 -27.162 -5.811 1.00 64.69 217 TRP A CA 1
ATOM 1714 C C . TRP A 1 217 ? -5.098 -28.525 -6.215 1.00 64.69 217 TRP A C 1
ATOM 1716 O O . TRP A 1 217 ? -4.405 -28.633 -7.221 1.00 64.69 217 TRP A O 1
ATOM 1726 N N . HIS A 1 218 ? -5.451 -29.577 -5.483 1.00 54.69 218 HIS A N 1
ATOM 1727 C CA . HIS A 1 218 ? -4.960 -30.925 -5.757 1.00 54.69 218 HIS A CA 1
ATOM 1728 C C . HIS A 1 218 ? -5.824 -31.715 -6.740 1.00 54.69 218 HIS A C 1
ATOM 1730 O O . HIS A 1 218 ? -5.348 -32.654 -7.368 1.00 54.69 218 HIS A O 1
ATOM 1736 N N . THR A 1 219 ? -7.092 -31.340 -6.910 1.00 60.72 219 THR A N 1
ATOM 1737 C CA . THR A 1 219 ? -8.029 -32.126 -7.730 1.00 60.72 219 THR A CA 1
ATOM 1738 C C . THR A 1 219 ? -7.771 -32.041 -9.236 1.00 60.72 219 THR A C 1
ATOM 1740 O O . THR A 1 219 ? -8.505 -32.665 -9.996 1.00 60.72 219 THR A O 1
ATOM 1743 N N . GLY A 1 220 ? -6.809 -31.227 -9.692 1.00 58.16 220 GLY A N 1
ATOM 1744 C CA . GLY A 1 220 ? -6.600 -30.922 -11.115 1.00 58.16 220 GLY A CA 1
ATOM 1745 C C . GLY A 1 220 ? -7.755 -30.138 -11.760 1.00 58.16 220 GLY A C 1
ATOM 1746 O O . GLY A 1 220 ? -7.627 -29.646 -12.871 1.00 58.16 220 GLY A O 1
ATOM 1747 N N . LYS A 1 221 ? -8.877 -29.945 -11.050 1.00 54.88 221 LYS A N 1
ATOM 1748 C CA . LYS A 1 221 ? -10.073 -29.244 -11.542 1.00 54.88 221 LYS A CA 1
ATOM 1749 C C . LYS A 1 221 ? -9.903 -27.728 -11.654 1.00 54.88 221 LYS A C 1
ATOM 1751 O O . LYS A 1 221 ? -10.724 -27.077 -12.291 1.00 54.88 221 LYS A O 1
ATOM 1756 N N . ILE A 1 222 ? -8.858 -27.149 -11.057 1.00 53.12 222 ILE A N 1
ATOM 1757 C CA . ILE A 1 222 ? -8.560 -25.709 -11.181 1.00 53.12 222 ILE A CA 1
ATOM 1758 C C . ILE A 1 222 ? -7.727 -25.395 -12.430 1.00 53.12 222 ILE A C 1
ATOM 1760 O O . ILE A 1 222 ? -7.221 -24.288 -12.583 1.00 53.12 222 ILE A O 1
ATOM 1764 N N . GLU A 1 223 ? -7.646 -26.289 -13.411 1.00 53.06 223 GLU A N 1
ATOM 1765 C CA . GLU A 1 223 ? -7.223 -25.810 -14.728 1.00 53.06 223 GLU A CA 1
ATOM 1766 C C . GLU A 1 223 ? -8.227 -24.789 -15.306 1.00 53.06 223 GLU A C 1
ATOM 1768 O O . GLU A 1 223 ? -7.863 -24.031 -16.203 1.00 53.06 223 GLU A O 1
ATOM 1773 N N . SER A 1 224 ? -9.448 -24.650 -14.749 1.00 50.00 224 SER A N 1
ATOM 1774 C CA . SER A 1 224 ? -10.372 -23.548 -15.078 1.00 50.00 224 SER A CA 1
ATOM 1775 C C . SER A 1 224 ? -11.485 -23.284 -14.046 1.00 50.00 224 SER A C 1
ATOM 1777 O O . SER A 1 224 ? -12.641 -23.644 -14.239 1.00 50.00 224 SER A O 1
ATOM 1779 N N . THR A 1 225 ? -11.178 -22.551 -12.975 1.00 46.66 225 THR A N 1
ATOM 1780 C CA . THR A 1 225 ? -12.199 -21.734 -12.258 1.00 46.66 225 THR A CA 1
ATOM 1781 C C . THR A 1 225 ? -12.255 -20.351 -12.939 1.00 46.66 225 THR A C 1
ATOM 1783 O O . THR A 1 225 ? -11.237 -20.000 -13.521 1.00 46.66 225 THR A O 1
ATOM 1786 N N . PRO A 1 226 ? -13.345 -19.548 -12.874 1.00 47.72 226 PRO A N 1
ATOM 1787 C CA . PRO A 1 226 ? -13.795 -18.497 -13.827 1.00 47.72 226 PRO A CA 1
ATOM 1788 C C . PRO A 1 226 ? -12.805 -17.475 -14.435 1.00 47.72 226 PRO A C 1
ATOM 1790 O O . PRO A 1 226 ? -13.193 -16.694 -15.296 1.00 47.72 226 PRO A O 1
ATOM 1793 N N . HIS A 1 227 ? -11.542 -17.461 -14.023 1.00 46.53 227 HIS A N 1
ATOM 1794 C CA . HIS A 1 227 ? -10.426 -16.825 -14.726 1.00 46.53 227 HIS A CA 1
ATOM 1795 C C . HIS A 1 227 ? -9.762 -17.725 -15.791 1.00 46.53 227 HIS A C 1
ATOM 1797 O O . HIS A 1 227 ? -8.971 -17.242 -16.596 1.00 46.53 227 HIS A O 1
ATOM 1803 N N . GLY A 1 228 ? -10.065 -19.023 -15.817 1.00 44.50 228 GLY A N 1
ATOM 1804 C CA . GLY A 1 228 ? -9.604 -19.981 -16.815 1.00 44.50 228 GLY A CA 1
ATOM 1805 C C . GLY A 1 228 ? -10.622 -20.110 -17.936 1.00 44.50 228 GLY A C 1
ATOM 1806 O O . GLY A 1 228 ? -11.539 -20.919 -17.878 1.00 44.50 228 GLY A O 1
ATOM 1807 N N . HIS A 1 229 ? -10.451 -19.310 -18.980 1.00 46.00 229 HIS A N 1
ATOM 1808 C CA . HIS A 1 229 ? -11.255 -19.377 -20.201 1.00 46.00 229 HIS A CA 1
ATOM 1809 C C . HIS A 1 229 ? -10.896 -20.596 -21.087 1.00 46.00 229 HIS A C 1
ATOM 1811 O O . HIS A 1 229 ? -11.383 -20.702 -22.210 1.00 46.00 229 HIS A O 1
ATOM 1817 N N . PHE A 1 230 ? -10.021 -21.491 -20.609 1.00 46.56 230 PHE A N 1
ATOM 1818 C CA . PHE A 1 230 ? -9.285 -22.449 -21.437 1.00 46.56 230 PHE A CA 1
ATOM 1819 C C . PHE A 1 230 ? -9.858 -23.875 -21.403 1.00 46.56 230 PHE A C 1
ATOM 1821 O O . PHE A 1 230 ? -9.889 -24.526 -22.444 1.00 46.56 230 PHE A O 1
ATOM 1828 N N . ALA A 1 231 ? -10.395 -24.356 -20.272 1.00 49.56 231 ALA A N 1
ATOM 1829 C CA . ALA A 1 231 ? -10.969 -25.709 -20.215 1.00 49.56 231 ALA A CA 1
ATOM 1830 C C . ALA A 1 231 ? -12.308 -25.827 -20.951 1.00 49.56 231 ALA A C 1
ATOM 1832 O O . ALA A 1 231 ? -12.636 -26.891 -21.445 1.00 49.56 231 ALA A O 1
ATOM 1833 N N . ALA A 1 232 ? -13.062 -24.736 -21.121 1.00 51.97 232 ALA A N 1
ATOM 1834 C CA . ALA A 1 232 ? -14.250 -24.764 -21.979 1.00 51.97 232 ALA A CA 1
ATOM 1835 C C . ALA A 1 232 ? -13.905 -24.955 -23.476 1.00 51.97 232 ALA A C 1
ATOM 1837 O O . ALA A 1 232 ? -14.794 -25.252 -24.271 1.00 51.97 232 ALA A O 1
ATOM 1838 N N . MET A 1 233 ? -12.634 -24.767 -23.868 1.00 50.44 233 MET A N 1
ATOM 1839 C CA . MET A 1 233 ? -12.142 -24.921 -25.245 1.00 50.44 233 MET A CA 1
ATOM 1840 C C . MET A 1 233 ? -11.360 -26.217 -25.487 1.00 50.44 233 MET A C 1
ATOM 1842 O O . MET A 1 233 ? -11.228 -26.628 -26.639 1.00 50.44 233 MET A O 1
ATOM 1846 N N . MET A 1 234 ? -10.846 -26.862 -24.439 1.00 52.75 234 MET A N 1
ATOM 1847 C CA . MET A 1 234 ? -10.155 -28.144 -24.548 1.00 52.75 234 MET A CA 1
ATOM 1848 C C . MET A 1 234 ? -11.122 -29.250 -24.143 1.00 52.75 234 MET A C 1
ATOM 1850 O O . MET A 1 234 ? -11.717 -29.189 -23.074 1.00 52.75 234 MET A O 1
ATOM 1854 N N . GLN A 1 235 ? -11.308 -30.244 -25.011 1.00 58.81 235 GLN A N 1
ATOM 1855 C CA . GLN A 1 235 ? -12.085 -31.438 -24.675 1.00 58.81 235 GLN A CA 1
ATOM 1856 C C . GLN A 1 235 ? -11.543 -32.029 -23.371 1.00 58.81 235 GLN A C 1
ATOM 1858 O O . GLN A 1 235 ? -10.325 -32.167 -23.235 1.00 58.81 235 GLN A O 1
ATOM 1863 N N . ASP A 1 236 ? -12.438 -32.347 -22.430 1.00 59.69 236 ASP A N 1
ATOM 1864 C CA . ASP A 1 236 ? -12.055 -32.979 -21.170 1.00 59.69 236 ASP A CA 1
ATOM 1865 C C . ASP A 1 236 ? -11.151 -34.185 -21.474 1.00 59.69 236 ASP A C 1
ATOM 1867 O O . ASP A 1 236 ? -11.537 -35.039 -22.286 1.00 59.69 236 ASP A O 1
ATOM 1871 N N . PRO A 1 237 ? -9.952 -34.276 -20.865 1.00 57.66 237 PRO A N 1
ATOM 1872 C CA . PRO A 1 237 ? -9.102 -35.437 -21.050 1.00 57.66 237 PRO A CA 1
ATOM 1873 C C . PRO A 1 237 ? -9.879 -36.672 -20.614 1.00 57.66 237 PRO A C 1
ATOM 1875 O O . PRO A 1 237 ? -10.552 -36.693 -19.577 1.00 57.66 237 PRO A O 1
ATOM 1878 N N . THR A 1 238 ? -9.805 -37.718 -21.428 1.00 64.25 238 THR A N 1
ATOM 1879 C CA . THR A 1 238 ? -10.526 -38.954 -21.139 1.00 64.25 238 THR A CA 1
ATOM 1880 C C . THR A 1 238 ? -10.048 -39.523 -19.794 1.00 64.25 238 THR A C 1
ATOM 1882 O O . THR A 1 238 ? -8.878 -39.357 -19.434 1.00 64.25 238 THR A O 1
ATOM 1885 N N . PRO A 1 239 ? -10.900 -40.235 -19.029 1.00 62.06 239 PRO A N 1
ATOM 1886 C CA . PRO A 1 239 ? -10.519 -40.766 -17.716 1.00 62.06 239 PRO A CA 1
ATOM 1887 C C . PRO A 1 239 ? -9.213 -41.585 -17.744 1.00 62.06 239 PRO A C 1
ATOM 1889 O O . PRO A 1 239 ? -8.453 -41.589 -16.779 1.00 62.06 239 PRO A O 1
ATOM 1892 N N . ALA A 1 240 ? -8.917 -42.224 -18.880 1.00 63.66 240 ALA A N 1
ATOM 1893 C CA . ALA A 1 240 ? -7.695 -42.987 -19.115 1.00 63.66 240 ALA A CA 1
ATOM 1894 C C . ALA A 1 240 ? -6.417 -42.124 -19.206 1.00 63.66 240 ALA A C 1
ATOM 1896 O O . ALA A 1 240 ? -5.336 -42.577 -18.823 1.00 63.66 240 ALA A O 1
ATOM 1897 N N . GLU A 1 241 ? -6.515 -40.893 -19.707 1.00 61.94 241 GLU A N 1
ATOM 1898 C CA . GLU A 1 241 ? -5.392 -39.951 -19.799 1.00 61.94 241 GLU A CA 1
ATOM 1899 C C . GLU A 1 241 ? -5.076 -39.339 -18.434 1.00 61.94 241 GLU A C 1
ATOM 1901 O O . GLU A 1 241 ? -3.906 -39.255 -18.055 1.00 61.94 241 GLU A O 1
ATOM 1906 N N . VAL A 1 242 ? -6.113 -39.026 -17.651 1.00 62.44 242 VAL A N 1
ATOM 1907 C CA . VAL A 1 242 ? -5.981 -38.547 -16.266 1.00 62.44 242 VAL A CA 1
ATOM 1908 C C . VAL A 1 242 ? -5.307 -39.604 -15.387 1.00 62.44 242 VAL A C 1
ATOM 1910 O O . VAL A 1 242 ? -4.402 -39.288 -14.616 1.00 62.44 242 VAL A O 1
ATOM 1913 N N . GLU A 1 243 ? -5.675 -40.879 -15.540 1.00 64.12 243 GLU A N 1
ATOM 1914 C CA . GLU A 1 243 ? -5.085 -41.974 -14.764 1.00 64.12 243 GLU A CA 1
ATOM 1915 C C . GLU A 1 243 ? -3.616 -42.246 -15.144 1.00 64.12 243 GLU A C 1
ATOM 1917 O O . GLU A 1 243 ? -2.793 -42.572 -14.283 1.00 64.12 243 GLU A O 1
ATOM 1922 N N . LYS A 1 244 ? -3.256 -42.084 -16.427 1.00 62.47 244 LYS A N 1
ATOM 1923 C CA . LYS A 1 244 ? -1.861 -42.177 -16.894 1.00 62.47 244 LYS A CA 1
ATOM 1924 C C . LYS A 1 244 ? -1.008 -41.016 -16.392 1.00 62.47 244 LYS A C 1
ATOM 1926 O O . LYS A 1 244 ? 0.111 -41.258 -15.944 1.00 62.47 244 LYS A O 1
ATOM 1931 N N . ALA A 1 245 ? -1.523 -39.788 -16.440 1.00 60.72 245 ALA A N 1
ATOM 1932 C CA . ALA A 1 245 ? -0.828 -38.618 -15.914 1.00 60.72 245 ALA A CA 1
ATOM 1933 C C . ALA A 1 245 ? -0.614 -38.749 -14.399 1.00 60.72 245 ALA A C 1
ATOM 1935 O O . ALA A 1 245 ? 0.520 -38.655 -13.939 1.00 60.72 245 ALA A O 1
ATOM 1936 N N . ALA A 1 246 ? -1.661 -39.107 -13.645 1.00 62.56 246 ALA A N 1
ATOM 1937 C CA . ALA A 1 246 ? -1.590 -39.301 -12.197 1.00 62.56 246 ALA A CA 1
ATOM 1938 C C . ALA A 1 246 ? -0.549 -40.354 -11.779 1.00 62.56 246 ALA A C 1
ATOM 1940 O O . ALA A 1 246 ? 0.156 -40.162 -10.792 1.00 62.56 246 ALA A O 1
ATOM 1941 N N . LYS A 1 247 ? -0.386 -41.443 -12.546 1.00 65.50 247 LYS A N 1
ATOM 1942 C CA . LYS A 1 247 ? 0.641 -42.469 -12.279 1.00 65.50 247 LYS A CA 1
ATOM 1943 C C . LYS A 1 247 ? 2.074 -41.976 -12.509 1.00 65.50 247 LYS A C 1
ATOM 1945 O O . LYS A 1 247 ? 2.985 -42.508 -11.882 1.00 65.50 247 LYS A O 1
ATOM 1950 N N . MET A 1 248 ? 2.288 -40.984 -13.379 1.00 60.50 248 MET A N 1
ATOM 1951 C CA . MET A 1 248 ? 3.623 -40.442 -13.672 1.00 60.50 248 MET A CA 1
ATOM 1952 C C . MET A 1 248 ? 4.029 -39.272 -12.764 1.00 60.50 248 MET A C 1
ATOM 1954 O O . MET A 1 248 ? 5.223 -39.059 -12.567 1.00 60.50 248 MET A O 1
ATOM 1958 N N . THR A 1 249 ? 3.072 -38.539 -12.187 1.00 59.22 249 THR A N 1
ATOM 1959 C CA . THR A 1 249 ? 3.324 -37.400 -11.278 1.00 59.22 249 THR A CA 1
ATOM 1960 C C . THR A 1 249 ? 3.001 -37.671 -9.807 1.00 59.22 249 THR A C 1
ATOM 1962 O O . THR A 1 249 ? 3.180 -36.779 -8.977 1.00 59.22 249 THR A O 1
ATOM 1965 N N . ALA A 1 250 ? 2.569 -38.882 -9.440 1.00 60.41 250 ALA A N 1
ATOM 1966 C CA . ALA A 1 250 ? 2.288 -39.226 -8.048 1.00 60.41 250 ALA A CA 1
ATOM 1967 C C . ALA A 1 250 ? 3.551 -39.138 -7.171 1.00 60.41 250 ALA A C 1
ATOM 1969 O O . ALA A 1 250 ? 4.499 -39.915 -7.314 1.00 60.41 250 ALA A O 1
ATOM 1970 N N . SER A 1 251 ? 3.548 -38.214 -6.209 1.00 64.44 251 SER A N 1
ATOM 1971 C CA . SER A 1 251 ? 4.545 -38.188 -5.142 1.00 64.44 251 SER A CA 1
ATOM 1972 C C . SER A 1 251 ? 4.371 -39.404 -4.231 1.00 64.44 251 SER A C 1
ATOM 1974 O O . SER A 1 251 ? 3.262 -39.734 -3.824 1.00 64.44 251 SER A O 1
ATOM 1976 N N . ARG A 1 252 ? 5.478 -40.033 -3.818 1.00 64.31 252 ARG A N 1
ATOM 1977 C CA . ARG A 1 252 ? 5.474 -41.074 -2.765 1.00 64.31 252 ARG A CA 1
ATOM 1978 C C . ARG A 1 252 ? 5.130 -40.543 -1.368 1.00 64.31 252 ARG A C 1
ATOM 1980 O O . ARG A 1 252 ? 4.985 -41.330 -0.439 1.00 64.31 252 ARG A O 1
ATOM 1987 N N . ILE A 1 253 ? 5.054 -39.225 -1.215 1.00 62.66 253 ILE A N 1
ATOM 1988 C CA . ILE A 1 253 ? 4.710 -38.559 0.038 1.00 62.66 253 ILE A CA 1
ATOM 1989 C C . ILE A 1 253 ? 3.186 -38.368 0.055 1.00 62.66 253 ILE A C 1
ATOM 1991 O O . ILE A 1 253 ? 2.672 -37.761 -0.891 1.00 62.66 253 ILE A O 1
ATOM 1995 N N . PRO A 1 254 ? 2.468 -38.861 1.083 1.00 63.62 254 PRO A N 1
ATOM 1996 C CA . PRO A 1 254 ? 1.049 -38.575 1.264 1.00 63.62 254 PRO A CA 1
ATOM 1997 C C . PRO A 1 254 ? 0.883 -37.086 1.588 1.00 63.62 254 PRO A C 1
ATOM 1999 O O . PRO A 1 254 ? 1.254 -36.606 2.659 1.00 63.62 254 PRO A O 1
ATOM 2002 N N . LEU A 1 255 ? 0.403 -36.321 0.609 1.00 62.72 255 LEU A N 1
ATOM 2003 C CA . LEU A 1 255 ? 0.131 -34.893 0.752 1.00 62.72 255 LEU A CA 1
ATOM 2004 C C . LEU A 1 255 ? -1.280 -34.708 1.320 1.00 62.72 255 LEU A C 1
ATOM 2006 O O . LEU A 1 255 ? -2.210 -34.283 0.635 1.00 62.72 255 LEU A O 1
ATOM 2010 N N . ASP A 1 256 ? -1.442 -35.026 2.601 1.00 65.00 256 ASP A N 1
ATOM 2011 C CA . ASP A 1 256 ? -2.741 -35.053 3.278 1.00 65.00 256 ASP A CA 1
ATOM 2012 C C . ASP A 1 256 ? -3.195 -33.657 3.742 1.00 65.00 256 ASP A C 1
ATOM 2014 O O . ASP A 1 256 ? -3.627 -33.513 4.873 1.00 65.00 256 ASP A O 1
ATOM 2018 N N . HIS A 1 257 ? -3.069 -32.607 2.916 1.00 62.91 257 HIS A N 1
ATOM 2019 C CA . HIS A 1 257 ? -3.711 -31.274 3.045 1.00 62.91 257 HIS A CA 1
ATOM 2020 C C . HIS A 1 257 ? -3.911 -30.698 4.469 1.00 62.91 257 HIS A C 1
ATOM 2022 O O . HIS A 1 257 ? -4.905 -30.020 4.732 1.00 62.91 257 HIS A O 1
ATOM 2028 N N . TYR A 1 258 ? -3.000 -30.965 5.408 1.00 61.25 258 TYR A N 1
ATOM 2029 C CA . TYR A 1 258 ? -3.173 -30.654 6.833 1.00 61.25 258 TYR A CA 1
ATOM 2030 C C . TYR A 1 258 ? -4.486 -31.179 7.459 1.00 61.25 258 TYR A C 1
ATOM 2032 O O . TYR A 1 258 ? -4.978 -30.611 8.441 1.00 61.25 258 TYR A O 1
ATOM 2040 N N . ASN A 1 259 ? -5.040 -32.279 6.937 1.00 66.94 259 ASN A N 1
ATOM 2041 C CA . ASN A 1 259 ? -6.107 -33.063 7.563 1.00 66.94 259 ASN A CA 1
ATOM 2042 C C . ASN A 1 259 ? -5.536 -33.819 8.772 1.00 66.94 259 ASN A C 1
ATOM 2044 O O . ASN A 1 259 ? -5.432 -35.041 8.797 1.00 66.94 259 ASN A O 1
ATOM 2048 N N . ILE A 1 260 ? -5.147 -33.064 9.792 1.00 68.31 260 ILE A N 1
ATOM 2049 C CA . ILE A 1 260 ? -4.811 -33.611 11.100 1.00 68.31 260 ILE A CA 1
ATOM 2050 C C . ILE A 1 260 ? -6.120 -34.129 11.693 1.00 68.31 260 ILE A C 1
ATOM 2052 O O . ILE A 1 260 ? -7.131 -33.419 11.671 1.00 68.31 260 ILE A O 1
ATOM 2056 N N . ALA A 1 261 ? -6.120 -35.359 12.199 1.00 66.44 261 ALA A N 1
ATOM 2057 C CA . ALA A 1 261 ? -7.276 -35.917 12.877 1.00 66.44 261 ALA A CA 1
ATOM 2058 C C . ALA A 1 261 ? -7.601 -35.040 14.103 1.00 66.44 261 ALA A C 1
ATOM 2060 O O . ALA A 1 261 ? -6.808 -34.910 15.031 1.00 66.44 261 ALA A O 1
ATOM 2061 N N . ARG A 1 262 ? -8.749 -34.353 14.076 1.00 63.62 262 ARG A N 1
ATOM 2062 C CA . ARG A 1 262 ? -9.192 -33.451 15.150 1.00 63.62 262 ARG A CA 1
ATOM 2063 C C . ARG A 1 262 ? -10.323 -34.113 15.917 1.00 63.62 262 ARG A C 1
ATOM 2065 O O . ARG A 1 262 ? -11.324 -34.491 15.321 1.00 63.62 262 ARG A O 1
ATOM 2072 N N . GLY A 1 263 ? -10.190 -34.194 17.235 1.00 74.69 263 GLY A N 1
ATOM 2073 C CA . GLY A 1 263 ? -11.238 -34.710 18.113 1.00 74.69 263 GLY A CA 1
ATOM 2074 C C . GLY A 1 263 ? -10.681 -35.551 19.254 1.00 74.69 263 GLY A C 1
ATOM 2075 O O . GLY A 1 263 ? -9.528 -35.977 19.224 1.00 74.69 263 GLY A O 1
ATOM 2076 N N . ALA A 1 264 ? -11.518 -35.790 20.264 1.00 67.38 264 ALA A N 1
ATOM 2077 C CA . ALA A 1 264 ? -11.150 -36.599 21.423 1.00 67.38 264 ALA A CA 1
ATOM 2078 C C . ALA A 1 264 ? -10.773 -38.037 21.028 1.00 67.38 264 ALA A C 1
ATOM 2080 O O . ALA A 1 264 ? -9.893 -38.619 21.643 1.00 67.38 264 ALA A O 1
ATOM 2081 N N . GLU A 1 265 ? -11.388 -38.590 19.980 1.00 75.50 265 GLU A N 1
ATOM 2082 C CA . GLU A 1 265 ? -11.111 -39.947 19.491 1.00 75.50 265 GLU A CA 1
ATOM 2083 C C . GLU A 1 265 ? -9.724 -40.072 18.854 1.00 75.50 265 GLU A C 1
ATOM 2085 O O . GLU A 1 265 ? -8.980 -40.990 19.187 1.00 75.50 265 GLU A O 1
ATOM 2090 N N . ALA A 1 266 ? -9.341 -39.112 18.007 1.00 76.19 266 ALA A N 1
ATOM 2091 C CA . ALA A 1 266 ? -7.998 -39.040 17.436 1.00 76.19 266 ALA A CA 1
ATOM 2092 C C . ALA A 1 266 ? -6.941 -38.886 18.540 1.00 76.19 266 ALA A C 1
ATOM 2094 O O . ALA A 1 266 ? -5.958 -39.623 18.578 1.00 76.19 266 ALA A O 1
ATOM 2095 N N . LEU A 1 267 ? -7.211 -38.007 19.508 1.00 73.19 267 LEU A N 1
ATOM 2096 C CA . LEU A 1 267 ? -6.336 -37.777 20.654 1.00 73.19 267 LEU A CA 1
ATOM 2097 C C . LEU A 1 267 ? -6.212 -39.015 21.558 1.00 73.19 267 LEU A C 1
ATOM 2099 O O . LEU A 1 267 ? -5.122 -39.313 22.022 1.00 73.19 267 LEU A O 1
ATOM 2103 N N . LEU A 1 268 ? -7.294 -39.768 21.777 1.00 72.75 268 LEU A N 1
ATOM 2104 C CA . LEU A 1 268 ? -7.279 -41.029 22.531 1.00 72.75 268 LEU A CA 1
ATOM 2105 C C . LEU A 1 268 ? -6.599 -42.174 21.767 1.00 72.75 268 LEU A C 1
ATOM 2107 O O . LEU A 1 268 ? -6.090 -43.099 22.398 1.00 72.75 268 LEU A O 1
ATOM 2111 N N . SER A 1 269 ? -6.594 -42.123 20.432 1.00 79.94 269 SER A N 1
ATOM 2112 C CA . SER A 1 269 ? -5.883 -43.090 19.589 1.00 79.94 269 SER A CA 1
ATOM 2113 C C . SER A 1 269 ? -4.367 -42.876 19.619 1.00 79.94 269 SER A C 1
ATOM 2115 O O . SER A 1 269 ? -3.614 -43.845 19.677 1.00 79.94 269 SER A O 1
ATOM 2117 N N . GLU A 1 270 ? -3.924 -41.617 19.662 1.00 79.50 270 GLU A N 1
ATOM 2118 C CA . GLU A 1 270 ? -2.509 -41.250 19.786 1.00 79.50 270 GLU A CA 1
ATOM 2119 C C . GLU A 1 270 ? -2.021 -41.334 21.243 1.00 79.50 270 GLU A C 1
ATOM 2121 O O . GLU A 1 270 ? -0.886 -41.732 21.502 1.00 79.50 270 GLU A O 1
ATOM 2126 N N . TYR A 1 271 ? -2.899 -41.023 22.202 1.00 75.31 271 TYR A N 1
ATOM 2127 C CA . TYR A 1 271 ? -2.639 -41.049 23.641 1.00 75.31 271 TYR A CA 1
ATOM 2128 C C . TYR A 1 271 ? -3.665 -41.934 24.366 1.00 75.31 271 TYR A C 1
ATOM 2130 O O . TYR A 1 271 ? -4.572 -41.418 25.036 1.00 75.31 271 TYR A O 1
ATOM 2138 N N . PRO A 1 272 ? -3.544 -43.273 24.278 1.00 75.50 272 PRO A N 1
ATOM 2139 C CA . PRO A 1 272 ? -4.415 -44.166 25.026 1.00 75.50 272 PRO A CA 1
ATOM 2140 C C . PRO A 1 272 ? -4.272 -43.879 26.521 1.00 75.50 272 PRO A C 1
ATOM 2142 O O . PRO A 1 272 ? -3.165 -43.824 27.062 1.00 75.50 272 PRO A O 1
ATOM 2145 N N . ALA A 1 273 ? -5.406 -43.670 27.194 1.00 67.56 273 ALA A N 1
ATOM 2146 C CA . ALA A 1 273 ? -5.428 -43.353 28.615 1.00 67.56 273 ALA A CA 1
ATOM 2147 C C . ALA A 1 273 ? -4.667 -44.436 29.397 1.00 67.56 273 ALA A C 1
ATOM 2149 O O . ALA A 1 273 ? -5.042 -45.611 29.379 1.00 67.56 273 ALA A O 1
ATOM 2150 N N . GLY A 1 274 ? -3.580 -44.037 30.066 1.00 70.62 274 GLY A N 1
ATOM 2151 C CA . GLY A 1 274 ? -2.759 -44.946 30.865 1.00 70.62 274 GLY A CA 1
ATOM 2152 C C . GLY A 1 274 ? -3.601 -45.724 31.880 1.00 70.62 274 GLY A C 1
ATOM 2153 O O . GLY A 1 274 ? -4.657 -45.255 32.312 1.00 70.62 274 GLY A O 1
ATOM 2154 N N . LYS A 1 275 ? -3.142 -46.926 32.262 1.00 60.00 275 LYS A N 1
ATOM 2155 C CA . LYS A 1 275 ? -3.826 -47.793 33.237 1.00 60.00 275 LYS A CA 1
ATOM 2156 C C . LYS A 1 275 ? -4.112 -47.017 34.527 1.00 60.00 275 LYS A C 1
ATOM 2158 O O . LYS A 1 275 ? -3.233 -46.852 35.367 1.00 60.00 275 LYS A O 1
ATOM 2163 N N . ARG A 1 276 ? -5.353 -46.559 34.693 1.00 56.59 276 ARG A N 1
ATOM 2164 C CA . ARG A 1 276 ? -5.843 -46.012 35.957 1.00 56.59 276 ARG A CA 1
ATOM 2165 C C . ARG A 1 276 ? -6.142 -47.175 36.891 1.00 56.59 276 ARG A C 1
ATOM 2167 O O . ARG A 1 276 ? -7.039 -47.973 36.632 1.00 56.59 276 ARG A O 1
ATOM 2174 N N . THR A 1 277 ? -5.382 -47.280 37.971 1.00 49.09 277 THR A N 1
ATOM 2175 C CA . THR A 1 277 ? -5.790 -48.055 39.140 1.00 49.09 277 THR A CA 1
ATOM 2176 C C . THR A 1 277 ? -6.916 -47.311 39.859 1.00 49.09 277 THR A C 1
ATOM 2178 O O . THR A 1 277 ? -6.868 -46.089 39.968 1.00 49.09 277 THR A O 1
ATOM 2181 N N . VAL A 1 278 ? -7.865 -48.085 40.396 1.00 44.09 278 VAL A N 1
ATOM 2182 C CA . VAL A 1 278 ? -8.984 -47.718 41.291 1.00 44.09 278 VAL A CA 1
ATOM 2183 C C . VAL A 1 278 ? -10.362 -47.511 40.625 1.00 44.09 278 VAL A C 1
ATOM 2185 O O . VAL A 1 278 ? -10.685 -46.457 40.092 1.00 44.09 278 VAL A O 1
ATOM 2188 N N . GLY A 1 279 ? -11.190 -48.561 40.737 1.00 47.12 279 GLY A N 1
ATOM 2189 C CA . GLY A 1 279 ? -12.468 -48.521 41.469 1.00 47.12 279 GLY A CA 1
ATOM 2190 C C . GLY A 1 279 ? -13.686 -47.848 40.825 1.00 47.12 279 GLY A C 1
ATOM 2191 O O . GLY A 1 279 ? -13.887 -46.654 40.979 1.00 47.12 279 GLY A O 1
ATOM 2192 N N . GLN A 1 280 ? -14.548 -48.661 40.202 1.00 50.53 280 GLN A N 1
ATOM 2193 C CA . GLN A 1 280 ? -16.020 -48.541 40.183 1.00 50.53 280 GLN A CA 1
ATOM 2194 C C . GLN A 1 280 ? -16.643 -47.122 40.184 1.00 50.53 280 GLN A C 1
ATOM 2196 O O . GLN A 1 280 ? -17.271 -46.707 41.150 1.00 50.53 280 GLN A O 1
ATOM 2201 N N . ILE A 1 281 ? -16.601 -46.416 39.048 1.00 48.97 281 ILE A N 1
ATOM 2202 C CA . ILE A 1 281 ? -17.569 -45.337 38.737 1.00 48.97 281 ILE A CA 1
ATOM 2203 C C . ILE A 1 281 ? -18.071 -45.501 37.293 1.00 48.97 281 ILE A C 1
ATOM 2205 O O . ILE A 1 281 ? -18.125 -44.556 36.512 1.00 48.97 281 ILE A O 1
ATOM 2209 N N . ARG A 1 282 ? -18.370 -46.738 36.877 1.00 47.25 282 ARG A N 1
ATOM 2210 C CA . ARG A 1 282 ? -18.908 -47.011 35.530 1.00 47.25 282 ARG A CA 1
ATOM 2211 C C . ARG A 1 282 ? -20.417 -47.239 35.483 1.00 47.25 282 ARG A C 1
ATOM 2213 O O . ARG A 1 282 ? -20.975 -47.185 34.397 1.00 47.25 282 ARG A O 1
ATOM 2220 N N . GLU A 1 283 ? -21.096 -47.393 36.618 1.00 46.97 283 GLU A N 1
ATOM 2221 C CA . GLU A 1 283 ? -22.523 -47.757 36.605 1.00 46.97 283 GLU A CA 1
ATOM 2222 C C . GLU A 1 283 ? -23.502 -46.578 36.722 1.00 46.97 283 GLU A C 1
ATOM 2224 O O . GLU A 1 283 ? -24.675 -46.748 36.415 1.00 46.97 283 GLU A O 1
ATOM 2229 N N . ARG A 1 284 ? -23.063 -45.359 37.079 1.00 45.28 284 ARG A N 1
ATOM 2230 C CA . ARG A 1 284 ? -24.002 -44.229 37.272 1.00 45.28 284 ARG A CA 1
ATOM 2231 C C . ARG A 1 284 ? -24.232 -43.325 36.059 1.00 45.28 284 ARG A C 1
ATOM 2233 O O . ARG A 1 284 ? -25.235 -42.631 36.033 1.00 45.28 284 ARG A O 1
ATOM 2240 N N . ILE A 1 285 ? -23.351 -43.322 35.057 1.00 49.94 285 ILE A N 1
ATOM 2241 C CA . ILE A 1 285 ? -23.462 -42.379 33.919 1.00 49.94 285 ILE A CA 1
ATOM 2242 C C . ILE A 1 285 ? -24.251 -42.980 32.740 1.00 49.94 285 ILE A C 1
ATOM 2244 O O . ILE A 1 285 ? -24.774 -42.242 31.914 1.00 49.94 285 ILE A O 1
ATOM 2248 N N . ILE A 1 286 ? -24.387 -44.309 32.673 1.00 49.94 286 ILE A N 1
ATOM 2249 C CA . ILE A 1 286 ? -25.094 -44.990 31.571 1.00 49.94 286 ILE A CA 1
ATOM 2250 C C . ILE A 1 286 ? -26.572 -45.270 31.917 1.00 49.94 286 ILE A C 1
ATOM 2252 O O . ILE A 1 286 ? -27.389 -45.381 31.009 1.00 49.94 286 ILE A O 1
ATOM 2256 N N . ALA A 1 287 ? -26.944 -45.337 33.203 1.00 50.81 287 ALA A N 1
ATOM 2257 C CA . ALA A 1 287 ? -28.316 -45.651 33.622 1.00 50.81 287 ALA A CA 1
ATOM 2258 C C . ALA A 1 287 ? -29.290 -44.455 33.546 1.00 50.81 287 ALA A C 1
ATOM 2260 O O . ALA A 1 287 ? -30.455 -44.647 33.209 1.00 50.81 287 ALA A O 1
ATOM 2261 N N . ASP A 1 288 ? -28.820 -43.227 33.786 1.00 48.31 288 ASP A N 1
ATOM 2262 C CA . ASP A 1 288 ? -29.655 -42.023 33.728 1.00 48.31 288 ASP A CA 1
ATOM 2263 C C . ASP A 1 288 ? -29.345 -41.239 32.454 1.00 48.31 288 ASP A C 1
ATOM 2265 O O . ASP A 1 288 ? -28.395 -40.460 32.398 1.00 48.31 288 ASP A O 1
ATOM 2269 N N . GLY A 1 289 ? -30.142 -41.470 31.408 1.00 49.19 289 GLY A N 1
ATOM 2270 C CA . GLY A 1 289 ? -30.000 -40.869 30.081 1.00 49.19 289 GLY A CA 1
ATOM 2271 C C . GLY A 1 289 ? -29.979 -39.335 30.067 1.00 49.19 289 GLY A C 1
ATOM 2272 O O . GLY A 1 289 ? -30.978 -38.695 29.751 1.00 49.19 289 GLY A O 1
ATOM 2273 N N . GLY A 1 290 ? -28.819 -38.745 30.358 1.00 51.47 290 GLY A N 1
ATOM 2274 C CA . GLY A 1 290 ? -28.475 -37.357 30.054 1.00 51.47 290 GLY A CA 1
ATOM 2275 C C . GLY A 1 290 ? -29.378 -36.289 30.673 1.00 51.47 290 GLY A C 1
ATOM 2276 O O . GLY A 1 290 ? -29.465 -35.195 30.116 1.00 51.47 290 GLY A O 1
ATOM 2277 N N . LYS A 1 291 ? -30.049 -36.561 31.798 1.00 42.66 291 LYS A N 1
ATOM 2278 C CA . LYS A 1 291 ? -30.849 -35.550 32.503 1.00 42.66 291 LYS A CA 1
ATOM 2279 C C . LYS A 1 291 ? -30.146 -35.144 33.803 1.00 42.66 291 LYS A C 1
ATOM 2281 O O . LYS A 1 291 ? -29.891 -36.014 34.632 1.00 42.66 291 LYS A O 1
ATOM 2286 N N . PRO A 1 292 ? -29.817 -33.855 34.010 1.00 49.91 292 PRO A N 1
ATOM 2287 C CA . PRO A 1 292 ? -29.290 -33.412 35.294 1.00 49.91 292 PRO A CA 1
ATOM 2288 C C . PRO A 1 292 ? -30.349 -33.631 36.389 1.00 49.91 292 PRO A C 1
ATOM 2290 O O . PRO A 1 292 ? -31.543 -33.441 36.123 1.00 49.91 292 PRO A O 1
ATOM 2293 N N . PRO A 1 293 ? -29.948 -34.038 37.607 1.00 50.00 293 PRO A N 1
ATOM 2294 C CA . PRO A 1 293 ? -30.889 -34.281 38.691 1.00 50.00 293 PRO A CA 1
ATOM 2295 C C . PRO A 1 293 ? -31.630 -32.985 39.067 1.00 50.00 293 PRO A C 1
ATOM 2297 O O . PRO A 1 293 ? -31.028 -31.906 39.044 1.00 50.00 293 PRO A O 1
ATOM 2300 N N . PRO A 1 294 ? -32.929 -33.057 39.414 1.00 44.19 294 PRO A N 1
ATOM 2301 C CA . PRO A 1 294 ? -33.676 -31.896 39.874 1.00 44.19 294 PRO A CA 1
ATOM 2302 C C . PRO A 1 294 ? -33.085 -31.380 41.188 1.00 44.19 294 PRO A C 1
ATOM 2304 O O . PRO A 1 294 ? -32.729 -32.161 42.070 1.00 44.19 294 PRO A O 1
ATOM 2307 N N . ALA A 1 295 ? -32.997 -30.054 41.310 1.00 48.00 295 ALA A N 1
ATOM 2308 C CA . ALA A 1 295 ? -32.542 -29.370 42.511 1.00 48.00 295 ALA A CA 1
ATOM 2309 C C . ALA A 1 295 ? -33.417 -29.766 43.712 1.00 48.00 295 ALA A C 1
ATOM 2311 O O . ALA A 1 295 ? -34.516 -29.247 43.904 1.00 48.00 295 ALA A O 1
ATOM 2312 N N . THR A 1 296 ? -32.934 -30.705 44.522 1.00 45.50 296 THR A N 1
ATOM 2313 C CA . THR A 1 296 ? -33.518 -31.017 45.822 1.00 45.50 296 THR A CA 1
ATOM 2314 C C . THR A 1 296 ? -33.330 -29.828 46.753 1.00 45.50 296 THR A C 1
ATOM 2316 O O . THR A 1 296 ? -32.219 -29.325 46.931 1.00 45.50 296 THR A O 1
ATOM 2319 N N . ALA A 1 297 ? -34.452 -29.396 47.328 1.00 46.50 297 ALA A N 1
ATOM 2320 C CA . ALA A 1 297 ? -34.576 -28.356 48.332 1.00 46.50 297 ALA A CA 1
ATOM 2321 C C . ALA A 1 297 ? -33.495 -28.468 49.418 1.00 46.50 297 ALA A C 1
ATOM 2323 O O . ALA A 1 297 ? -33.299 -29.526 50.021 1.00 46.50 297 ALA A O 1
ATOM 2324 N N . ARG A 1 298 ? -32.802 -27.353 49.682 1.00 40.12 298 ARG A N 1
ATOM 2325 C CA . ARG A 1 298 ? -31.909 -27.229 50.833 1.00 40.12 298 ARG A CA 1
ATOM 2326 C C . ARG A 1 298 ?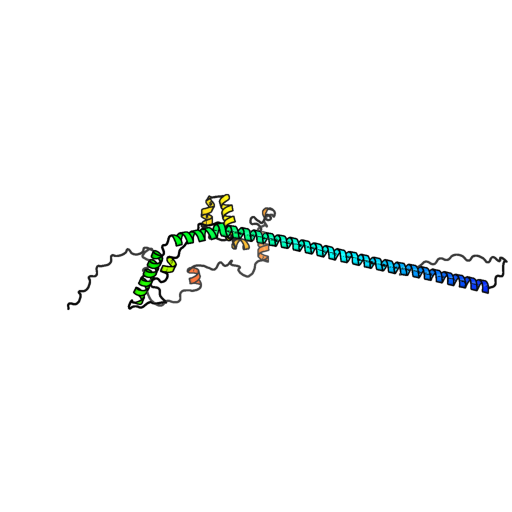 -32.736 -27.316 52.113 1.00 40.12 298 ARG A C 1
ATOM 2328 O O . ARG A 1 298 ? -33.517 -26.424 52.426 1.00 40.12 298 ARG A O 1
ATOM 2335 N N . SER A 1 299 ? -32.504 -28.414 52.820 1.00 41.09 299 SER A N 1
ATOM 2336 C CA . SER A 1 299 ? -32.795 -28.637 54.229 1.00 41.09 299 SER A CA 1
ATOM 2337 C C . SER A 1 299 ? -32.460 -27.409 55.077 1.00 41.09 299 SER A C 1
ATOM 2339 O O . SER A 1 299 ? -31.350 -26.877 55.019 1.00 41.09 299 SER A O 1
ATOM 2341 N N . THR A 1 300 ? -33.425 -27.001 55.891 1.00 45.78 300 THR A N 1
ATOM 2342 C CA . THR A 1 300 ? -33.296 -26.047 56.992 1.00 45.78 300 THR A CA 1
ATOM 2343 C C . THR A 1 300 ? -32.261 -26.542 58.001 1.00 45.78 300 THR A C 1
ATOM 2345 O O . THR A 1 300 ? -32.468 -27.576 58.634 1.00 45.78 300 THR A O 1
ATOM 2348 N N . HIS A 1 301 ? -31.164 -25.806 58.172 1.00 41.28 301 HIS A N 1
ATOM 2349 C CA . HIS A 1 301 ? -30.256 -25.965 59.306 1.00 41.28 301 HIS A CA 1
ATOM 2350 C C . HIS A 1 301 ? -30.465 -24.770 60.242 1.00 41.28 301 HIS A C 1
ATOM 2352 O O . HIS A 1 301 ? -30.296 -23.622 59.833 1.00 41.28 301 HIS A O 1
ATOM 2358 N N . ALA A 1 302 ? -30.898 -25.046 61.473 1.00 46.06 302 ALA A N 1
ATOM 2359 C CA . ALA A 1 302 ? -31.064 -24.054 62.529 1.00 46.06 302 ALA A CA 1
ATOM 2360 C C . ALA A 1 302 ? -29.698 -23.503 62.999 1.00 46.06 302 ALA A C 1
ATOM 2362 O O . ALA A 1 302 ? -28.718 -24.256 62.990 1.00 46.06 302 ALA A O 1
ATOM 2363 N N . PRO A 1 303 ? -29.616 -22.224 63.416 1.00 62.28 303 PRO A N 1
ATOM 2364 C CA . PRO A 1 303 ? -28.388 -21.629 63.942 1.00 62.28 303 PRO A CA 1
ATOM 2365 C C . PRO A 1 303 ? -28.100 -22.082 65.390 1.00 62.28 303 PRO A C 1
ATOM 2367 O O . PRO A 1 303 ? -29.043 -22.313 66.151 1.00 62.28 303 PRO A O 1
ATOM 2370 N N . PRO A 1 304 ? -26.821 -22.199 65.798 1.00 62.84 304 PRO A N 1
ATOM 2371 C CA . PRO A 1 304 ? -26.454 -22.498 67.181 1.00 62.84 304 PRO A CA 1
ATOM 2372 C C . PRO A 1 304 ? -26.657 -21.279 68.108 1.00 62.84 304 PRO A C 1
ATOM 2374 O O . PRO A 1 304 ? -26.502 -20.140 67.656 1.00 62.84 304 PRO A O 1
ATOM 2377 N N . PRO A 1 305 ? -26.983 -21.495 69.398 1.00 59.34 305 PRO A N 1
ATOM 2378 C CA . PRO A 1 305 ? -27.148 -20.422 70.376 1.00 59.34 305 PRO A CA 1
ATOM 2379 C C . PRO A 1 305 ? -25.800 -19.777 70.729 1.00 59.34 305 PRO A C 1
ATOM 2381 O O . PRO A 1 305 ? -24.793 -20.466 70.901 1.00 59.34 305 PRO A O 1
ATOM 2384 N N . GLY A 1 306 ? -25.792 -18.444 70.814 1.00 59.94 306 GLY A N 1
ATOM 2385 C CA . GLY A 1 306 ? -24.626 -17.658 71.219 1.00 59.94 306 GLY A CA 1
ATOM 2386 C C . GLY A 1 306 ? -24.298 -17.810 72.711 1.00 59.94 306 GLY A C 1
ATOM 2387 O O . GLY A 1 306 ? -25.172 -18.194 73.489 1.00 59.94 306 GLY A O 1
ATOM 2388 N N . PRO A 1 307 ? -23.053 -17.518 73.123 1.00 61.72 307 PRO A N 1
ATOM 2389 C CA . PRO A 1 307 ? -22.673 -17.551 74.526 1.00 61.72 307 PRO A CA 1
ATOM 2390 C C . PRO A 1 307 ? -23.153 -16.292 75.258 1.00 61.72 307 PRO A C 1
ATOM 2392 O O . PRO A 1 307 ? -22.863 -15.166 74.857 1.00 61.72 307 PRO A O 1
ATOM 2395 N N . GLU A 1 308 ? -23.881 -16.516 76.348 1.00 48.75 308 GLU A N 1
ATOM 2396 C CA . GLU A 1 308 ? -24.153 -15.539 77.397 1.00 48.75 308 GLU A CA 1
ATOM 2397 C C . GLU A 1 308 ? -22.859 -15.248 78.172 1.00 48.75 308 GLU A C 1
ATOM 2399 O O . GLU A 1 308 ? -22.312 -16.154 78.800 1.00 48.75 308 GLU A O 1
ATOM 2404 N N . SER A 1 309 ? -22.348 -14.016 78.100 1.00 50.50 309 SER A N 1
ATOM 2405 C CA . SER A 1 309 ? -21.921 -13.124 79.207 1.00 50.50 309 SER A CA 1
ATOM 2406 C C . SER A 1 309 ? -21.097 -11.952 78.680 1.00 50.50 309 SER A C 1
ATOM 2408 O O . SER A 1 309 ? -20.164 -12.178 77.878 1.00 50.50 309 SER A O 1
#